Protein AF-A0A968U7D3-F1 (afdb_monomer_lite)

pLDDT: mean 81.74, std 15.84, range [31.86, 98.19]

Sequence (227 aa):
MKWIVNEQVLAYLERVDVMRVFADAIVFDKLPDERWTRSSSLSLMEIREISPEPEQNSHDVSNTITTASHFLLGRVTTKQLGSASTLLSEITQNVIHSRSIGYAFAQAYNANQGSRVHLGVIDIGAGIATTLSSKYPDVAKPSDYLRLSLESGITSSSSSNGLGLFQVRNIVQQGKGILVIRSGTALLQIHDERFYQWDDLVEIPGTQVYIAMWGSHEKGKWEYPLS

Radius of gyration: 18.08 Å; chains: 1; bounding box: 41×48×47 Å

Structure (mmCIF, N/CA/C/O backbone):
data_AF-A0A968U7D3-F1
#
_entry.id   AF-A0A968U7D3-F1
#
loop_
_atom_site.group_PDB
_atom_site.id
_atom_site.type_symbol
_atom_site.label_atom_id
_atom_site.label_alt_id
_atom_site.label_comp_id
_atom_site.label_asym_id
_atom_site.label_entity_id
_atom_site.label_seq_id
_atom_site.pdbx_PDB_ins_code
_atom_site.Cartn_x
_atom_site.Cartn_y
_atom_site.Cartn_z
_atom_site.occupancy
_atom_site.B_iso_or_equiv
_atom_site.auth_seq_id
_atom_site.auth_comp_id
_atom_site.auth_asym_id
_atom_site.auth_atom_id
_atom_site.pdbx_PDB_model_num
ATOM 1 N N . MET A 1 1 ? -2.694 -32.061 -15.780 1.00 35.47 1 MET A N 1
ATOM 2 C CA . MET A 1 1 ? -3.327 -30.865 -16.373 1.00 35.47 1 MET A CA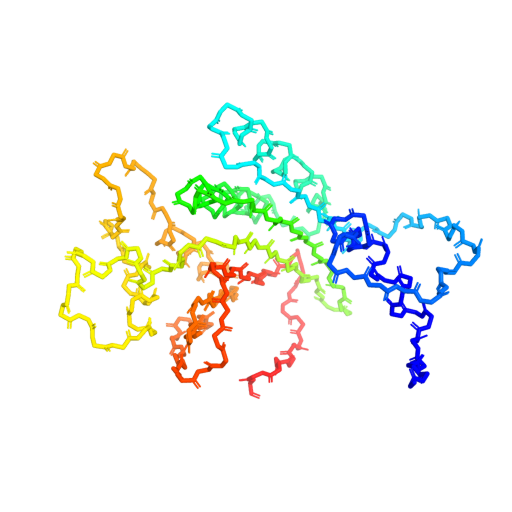 1
ATOM 3 C C . MET A 1 1 ? -2.195 -29.945 -16.804 1.00 35.47 1 MET A C 1
ATOM 5 O O . MET A 1 1 ? -1.497 -29.455 -15.935 1.00 35.47 1 MET A O 1
ATOM 9 N N . LYS A 1 2 ? -1.907 -29.833 -18.108 1.00 31.86 2 LYS A N 1
ATOM 10 C CA . LYS A 1 2 ? -0.819 -28.980 -18.616 1.00 31.86 2 LYS A CA 1
ATOM 11 C C . LYS A 1 2 ? -1.353 -27.555 -18.696 1.00 31.86 2 LYS A C 1
ATOM 13 O O . LYS A 1 2 ? -2.144 -27.257 -19.588 1.00 31.86 2 LYS A O 1
ATOM 18 N N . TRP A 1 3 ? -0.967 -26.702 -17.760 1.00 43.72 3 TRP A N 1
ATOM 19 C CA . TRP A 1 3 ? -1.167 -25.272 -17.940 1.00 43.72 3 TRP A CA 1
ATOM 20 C C . TRP A 1 3 ? -0.255 -24.844 -19.091 1.00 43.72 3 TRP A C 1
ATOM 22 O O . TRP A 1 3 ? 0.955 -25.050 -19.029 1.00 43.72 3 TRP A O 1
ATOM 32 N N . ILE A 1 4 ? -0.820 -24.295 -20.170 1.00 42.84 4 ILE A N 1
ATOM 33 C CA . ILE A 1 4 ? -0.024 -23.505 -21.111 1.00 42.84 4 ILE A CA 1
ATOM 34 C C . ILE A 1 4 ? 0.332 -22.247 -20.334 1.00 42.84 4 ILE A C 1
ATOM 36 O O . ILE A 1 4 ? -0.435 -21.285 -20.304 1.00 42.84 4 ILE A O 1
ATOM 40 N N . VAL A 1 5 ? 1.442 -22.288 -19.607 1.00 61.78 5 VAL A N 1
ATOM 41 C CA . VAL A 1 5 ? 1.929 -21.094 -18.942 1.00 61.78 5 VAL A CA 1
ATOM 42 C C . VAL A 1 5 ? 2.563 -20.250 -20.034 1.00 61.78 5 VAL A C 1
ATOM 44 O O . VAL A 1 5 ? 3.569 -20.629 -20.625 1.00 61.78 5 VAL A O 1
ATOM 47 N N . ASN A 1 6 ? 1.889 -19.157 -20.383 1.00 75.88 6 ASN A N 1
ATOM 48 C CA . ASN A 1 6 ? 2.384 -18.189 -21.350 1.00 75.88 6 ASN A CA 1
ATOM 49 C C . ASN A 1 6 ? 3.795 -17.750 -20.914 1.00 75.88 6 ASN A C 1
ATOM 51 O O . ASN A 1 6 ? 3.954 -17.198 -19.826 1.00 75.88 6 ASN A O 1
ATOM 55 N N . GLU A 1 7 ? 4.810 -18.003 -21.745 1.00 75.06 7 GLU A N 1
ATOM 56 C CA . GLU A 1 7 ? 6.214 -17.703 -21.430 1.00 75.06 7 GLU A CA 1
ATOM 57 C C . GLU A 1 7 ? 6.426 -16.228 -21.073 1.00 75.06 7 GLU A C 1
ATOM 59 O O . GLU A 1 7 ? 7.229 -15.918 -20.198 1.00 75.06 7 GLU A O 1
ATOM 64 N N . GLN A 1 8 ? 5.648 -15.316 -21.666 1.00 75.50 8 GLN A N 1
ATOM 65 C CA . GLN A 1 8 ? 5.694 -13.890 -21.334 1.00 75.50 8 GLN A CA 1
ATOM 66 C C . GLN A 1 8 ? 5.164 -13.611 -19.924 1.00 75.50 8 GLN A C 1
ATOM 68 O O . GLN A 1 8 ? 5.692 -12.748 -19.226 1.00 75.50 8 GLN A O 1
ATOM 73 N N . VAL A 1 9 ? 4.139 -14.350 -19.485 1.00 79.00 9 VAL A N 1
ATOM 74 C CA . VAL A 1 9 ? 3.604 -14.251 -18.120 1.00 79.00 9 VAL A CA 1
ATOM 75 C C . VAL A 1 9 ? 4.616 -14.805 -17.125 1.00 79.00 9 VAL A C 1
ATOM 77 O O . VAL A 1 9 ? 4.889 -14.148 -16.127 1.00 79.00 9 VAL A O 1
ATOM 80 N N . LEU A 1 10 ? 5.229 -15.959 -17.407 1.00 78.75 10 LEU A N 1
ATOM 81 C CA . LEU A 1 10 ? 6.298 -16.506 -16.563 1.00 78.75 10 LEU A CA 1
ATOM 82 C C . LEU A 1 10 ? 7.490 -15.554 -16.461 1.00 78.75 10 LEU A C 1
ATOM 84 O O . LEU A 1 10 ? 7.959 -15.288 -15.359 1.00 78.75 10 LEU A O 1
ATOM 88 N N . ALA A 1 11 ? 7.940 -15.005 -17.590 1.00 77.94 11 ALA A N 1
ATOM 89 C CA . ALA A 1 11 ? 9.033 -14.042 -17.623 1.00 77.94 11 ALA A CA 1
ATOM 90 C C . ALA A 1 11 ? 8.700 -12.775 -16.822 1.00 77.94 11 ALA A C 1
ATOM 92 O O . ALA A 1 11 ? 9.556 -12.253 -16.111 1.00 77.94 11 ALA A O 1
ATOM 93 N N . TYR A 1 12 ? 7.455 -12.296 -16.890 1.00 80.81 12 TYR A N 1
ATOM 94 C CA . TYR A 1 12 ? 6.997 -11.176 -16.072 1.00 80.81 12 TYR A CA 1
ATOM 95 C C . TYR A 1 12 ? 6.979 -11.519 -14.576 1.00 80.81 12 TYR A C 1
ATOM 97 O O . TYR A 1 12 ? 7.506 -10.749 -13.777 1.00 80.81 12 TYR A O 1
ATOM 105 N N . LEU A 1 13 ? 6.423 -12.669 -14.185 1.00 83.81 13 LEU A N 1
ATOM 106 C CA . LEU A 1 13 ? 6.376 -13.097 -12.781 1.00 83.81 13 LEU A CA 1
ATOM 107 C C . LEU A 1 13 ? 7.783 -13.262 -12.195 1.00 83.81 13 LEU A C 1
ATOM 109 O O . LEU A 1 13 ? 8.039 -12.809 -11.080 1.00 83.81 13 LEU A O 1
ATOM 113 N N . GLU A 1 14 ? 8.708 -13.832 -12.964 1.00 82.25 14 GLU A N 1
ATOM 114 C CA . GLU A 1 14 ? 10.115 -13.927 -12.575 1.00 82.25 14 GLU A CA 1
ATOM 115 C C . GLU A 1 14 ? 10.767 -12.541 -12.466 1.00 82.25 14 GLU A C 1
ATOM 117 O O . GLU A 1 14 ? 11.472 -12.247 -11.503 1.00 82.25 14 GLU A O 1
ATOM 122 N N . ARG A 1 15 ? 10.472 -11.628 -13.401 1.00 82.44 15 ARG A N 1
ATOM 123 C CA . ARG A 1 15 ? 10.969 -10.242 -13.375 1.00 82.44 15 ARG A CA 1
ATOM 124 C C . ARG A 1 15 ? 10.472 -9.450 -12.162 1.00 82.44 15 ARG A C 1
ATOM 126 O O . ARG A 1 15 ? 11.169 -8.527 -11.747 1.00 82.44 15 ARG A O 1
ATOM 133 N N . VAL A 1 16 ? 9.295 -9.773 -11.628 1.00 85.12 16 VAL A N 1
ATOM 134 C CA . VAL A 1 16 ? 8.701 -9.152 -10.429 1.00 85.12 16 VAL A CA 1
ATOM 135 C C . VAL A 1 16 ? 9.221 -9.792 -9.127 1.00 85.12 16 VAL A C 1
ATOM 137 O O . VAL A 1 16 ? 8.915 -9.287 -8.052 1.00 85.12 16 VAL A O 1
ATOM 140 N N . ASP A 1 17 ? 10.060 -10.834 -9.207 1.00 87.81 17 ASP A N 1
ATOM 141 C CA . ASP A 1 17 ? 10.556 -11.666 -8.095 1.00 87.81 17 ASP A CA 1
ATOM 142 C C . ASP A 1 17 ? 9.488 -12.576 -7.443 1.00 87.81 17 ASP A C 1
ATOM 144 O O . ASP A 1 17 ? 9.684 -13.072 -6.333 1.00 87.81 17 ASP A O 1
ATOM 148 N N . VAL A 1 18 ? 8.376 -12.878 -8.126 1.00 85.44 18 VAL A N 1
ATOM 149 C CA . VAL A 1 18 ? 7.311 -13.746 -7.576 1.00 85.44 18 VAL A CA 1
ATOM 150 C C . VAL A 1 18 ? 7.842 -15.135 -7.227 1.00 85.44 18 VAL A C 1
ATOM 152 O O . VAL A 1 18 ? 7.523 -15.665 -6.168 1.00 85.44 18 VAL A O 1
ATOM 155 N N . MET A 1 19 ? 8.676 -15.722 -8.085 1.00 84.81 19 MET A N 1
ATOM 156 C CA . MET A 1 19 ? 9.176 -17.085 -7.876 1.00 84.81 19 MET A CA 1
ATOM 157 C C . MET A 1 19 ? 10.225 -17.151 -6.767 1.00 84.81 19 MET A C 1
ATOM 159 O O . MET A 1 19 ? 10.314 -18.159 -6.078 1.00 84.81 19 MET A O 1
ATOM 163 N N . ARG A 1 20 ? 10.989 -16.069 -6.563 1.00 86.50 20 ARG A N 1
ATOM 164 C CA . ARG A 1 20 ? 11.928 -15.949 -5.442 1.00 86.50 20 ARG A CA 1
ATOM 165 C C . ARG A 1 20 ? 11.184 -15.806 -4.118 1.00 86.50 20 ARG A C 1
ATOM 167 O O . ARG A 1 20 ? 11.548 -16.458 -3.150 1.00 86.50 20 ARG A O 1
ATOM 174 N N . VAL A 1 21 ? 10.187 -14.925 -4.074 1.00 85.12 21 VAL A N 1
ATOM 175 C CA . VAL A 1 21 ? 9.487 -14.550 -2.836 1.00 85.12 21 VAL A CA 1
ATOM 176 C C . VAL A 1 21 ? 8.478 -15.616 -2.405 1.00 85.12 21 VAL A C 1
ATOM 178 O O . VAL A 1 21 ? 8.344 -15.897 -1.221 1.00 85.12 21 VAL A O 1
ATOM 181 N N . PHE A 1 22 ? 7.792 -16.247 -3.357 1.00 84.31 22 PHE A N 1
ATOM 182 C CA . PHE A 1 22 ? 6.751 -17.242 -3.088 1.00 84.31 22 PHE A CA 1
ATOM 183 C C . PHE A 1 22 ? 7.169 -18.653 -3.519 1.00 84.31 22 PHE A C 1
ATOM 185 O O . PHE A 1 22 ? 6.320 -19.457 -3.905 1.00 84.31 22 PHE A O 1
ATOM 192 N N . ALA A 1 23 ? 8.469 -18.959 -3.453 1.00 82.12 23 ALA A N 1
ATOM 193 C CA . ALA A 1 23 ? 9.027 -20.254 -3.848 1.00 82.12 23 ALA A CA 1
ATOM 194 C C . ALA A 1 23 ? 8.330 -21.437 -3.149 1.00 82.12 23 ALA A C 1
ATOM 196 O O . ALA A 1 23 ? 8.077 -22.463 -3.772 1.00 82.12 23 ALA A O 1
ATOM 197 N N . ASP A 1 24 ? 7.957 -21.262 -1.879 1.00 80.50 24 ASP A N 1
ATOM 198 C CA . ASP A 1 24 ? 7.297 -22.297 -1.073 1.00 80.50 24 ASP A CA 1
ATOM 199 C C . ASP A 1 24 ? 5.799 -22.458 -1.389 1.00 80.50 24 ASP A C 1
ATOM 201 O O . ASP A 1 24 ? 5.175 -23.443 -0.996 1.00 80.50 24 ASP A O 1
ATOM 205 N N . ALA A 1 25 ? 5.207 -21.491 -2.094 1.00 75.88 25 ALA A N 1
ATOM 206 C CA . ALA A 1 25 ? 3.777 -21.434 -2.392 1.00 75.88 25 ALA A CA 1
ATOM 207 C C . ALA A 1 25 ? 3.450 -21.754 -3.858 1.00 75.88 25 ALA A C 1
ATOM 209 O O . ALA A 1 25 ? 2.282 -21.982 -4.184 1.00 75.88 25 ALA A O 1
ATOM 210 N N . ILE A 1 26 ? 4.444 -21.759 -4.752 1.00 76.06 26 ILE A N 1
ATOM 211 C CA . ILE A 1 26 ? 4.220 -21.913 -6.189 1.00 76.06 26 ILE A CA 1
ATOM 212 C C . ILE A 1 26 ? 5.086 -23.036 -6.757 1.00 76.06 26 ILE A C 1
ATOM 214 O O . ILE A 1 26 ? 6.304 -23.039 -6.622 1.00 76.06 26 ILE A O 1
ATOM 218 N N . VAL A 1 27 ? 4.444 -23.973 -7.457 1.00 67.88 27 VAL A N 1
ATOM 219 C CA . VAL A 1 27 ? 5.114 -25.060 -8.180 1.00 67.88 27 VAL A CA 1
ATOM 220 C C . VAL A 1 27 ? 5.060 -24.766 -9.676 1.00 67.88 27 VAL A C 1
ATOM 222 O O . VAL A 1 27 ? 3.980 -24.553 -10.228 1.00 67.88 27 VAL A O 1
ATOM 225 N N . PHE A 1 28 ? 6.217 -24.785 -10.340 1.00 66.44 28 PHE A N 1
ATOM 226 C CA . PHE A 1 28 ? 6.330 -24.617 -11.789 1.00 66.44 28 PHE A CA 1
ATOM 227 C C . PHE A 1 28 ? 6.986 -25.846 -12.426 1.00 66.44 28 PHE A C 1
ATOM 229 O O . PHE A 1 28 ? 8.018 -26.314 -11.953 1.00 66.44 28 PHE A O 1
ATOM 236 N N . ASP A 1 29 ? 6.416 -26.334 -13.531 1.00 63.22 29 ASP A N 1
ATOM 237 C CA . ASP A 1 29 ? 6.928 -27.517 -14.240 1.00 63.22 29 ASP A CA 1
ATOM 238 C C . ASP A 1 29 ? 8.271 -27.254 -14.950 1.00 63.22 29 ASP A C 1
ATOM 240 O O . ASP A 1 29 ? 9.082 -28.167 -15.106 1.00 63.22 29 ASP A O 1
ATOM 244 N N . LYS A 1 30 ? 8.510 -26.015 -15.409 1.00 63.28 30 LYS A N 1
ATOM 245 C CA . LYS A 1 30 ? 9.761 -25.591 -16.056 1.00 63.28 30 LYS A CA 1
ATOM 246 C C . LYS A 1 30 ? 9.901 -24.065 -16.009 1.00 63.28 30 LYS A C 1
ATOM 248 O O . LYS A 1 30 ? 9.026 -23.354 -16.501 1.00 63.28 30 LYS A O 1
ATOM 253 N N . LEU A 1 31 ? 10.998 -23.566 -15.441 1.00 59.84 31 LEU A N 1
ATOM 254 C CA . LEU A 1 31 ? 11.393 -22.162 -15.586 1.00 59.84 31 LEU A CA 1
ATOM 255 C C . LEU A 1 31 ? 11.945 -21.937 -17.004 1.00 59.84 31 LEU A C 1
ATOM 257 O O . LEU A 1 31 ? 12.551 -22.861 -17.550 1.00 59.84 31 LEU A O 1
ATOM 261 N N . PRO A 1 32 ? 11.762 -20.758 -17.622 1.00 58.62 32 PRO A N 1
ATOM 262 C CA . PRO A 1 32 ? 12.426 -20.448 -18.886 1.00 58.62 32 PRO A CA 1
ATOM 263 C C . PRO A 1 32 ? 13.942 -20.691 -18.755 1.00 58.62 32 PRO A C 1
ATOM 265 O O . PRO A 1 32 ? 14.572 -20.166 -17.841 1.00 58.62 32 PRO A O 1
ATOM 268 N N . ASP A 1 33 ? 14.519 -21.513 -19.644 1.00 54.69 33 ASP A N 1
ATOM 269 C CA . ASP A 1 33 ? 15.942 -21.927 -19.594 1.00 54.69 33 ASP A CA 1
ATOM 270 C C . ASP A 1 33 ? 16.908 -20.745 -19.781 1.00 54.69 33 ASP A C 1
ATOM 272 O O . ASP A 1 33 ? 18.087 -20.797 -19.424 1.00 54.69 33 ASP A O 1
ATOM 276 N N . GLU A 1 34 ? 16.401 -19.640 -20.308 1.00 48.75 34 GLU A N 1
ATOM 277 C CA . GLU A 1 34 ? 17.113 -18.386 -20.342 1.00 48.75 34 GLU A CA 1
ATOM 278 C C . GLU A 1 34 ? 16.822 -17.656 -19.038 1.00 48.75 34 GLU A C 1
ATOM 280 O O . GLU A 1 34 ? 15.711 -17.173 -18.812 1.00 48.75 34 GLU A O 1
ATOM 285 N N . ARG A 1 35 ? 17.861 -17.507 -18.206 1.00 47.12 35 ARG A N 1
ATOM 286 C CA . ARG A 1 35 ? 18.005 -16.324 -17.353 1.00 47.12 35 ARG A CA 1
ATOM 287 C C . ARG A 1 35 ? 17.943 -15.129 -18.294 1.00 47.12 35 ARG A C 1
ATOM 289 O O . ARG A 1 35 ? 18.988 -14.635 -18.716 1.00 47.12 35 ARG A O 1
ATOM 296 N N . TRP A 1 36 ? 16.730 -14.743 -18.690 1.00 45.62 36 TRP A N 1
ATOM 297 C CA . TRP A 1 36 ? 16.466 -13.564 -19.482 1.00 45.62 36 TRP A CA 1
ATOM 298 C C . TRP A 1 36 ? 17.265 -12.490 -18.787 1.00 45.62 36 TRP A C 1
ATOM 300 O O . TRP A 1 36 ? 17.073 -12.253 -17.589 1.00 45.62 36 TRP A O 1
ATOM 310 N N . THR A 1 37 ? 18.262 -11.960 -19.500 1.00 46.66 37 THR A N 1
ATOM 311 C CA . THR A 1 37 ? 19.039 -10.814 -19.051 1.00 46.66 37 THR A CA 1
ATOM 312 C C . THR A 1 37 ? 17.998 -9.877 -18.501 1.00 46.66 37 THR A C 1
ATOM 314 O O . THR A 1 37 ? 17.107 -9.506 -19.264 1.00 46.66 37 THR A O 1
ATOM 317 N N . ARG A 1 38 ? 18.018 -9.648 -17.175 1.00 50.88 38 ARG A N 1
ATOM 318 C CA . ARG A 1 38 ? 17.088 -8.764 -16.472 1.00 50.88 38 ARG A CA 1
ATOM 319 C C . ARG A 1 38 ? 17.194 -7.441 -17.196 1.00 50.88 38 ARG A C 1
ATOM 321 O O . ARG A 1 38 ? 18.071 -6.634 -16.896 1.00 50.88 38 ARG A O 1
ATOM 328 N N . SER A 1 39 ? 16.416 -7.287 -18.260 1.00 44.84 39 SER A N 1
ATOM 329 C CA . SER A 1 39 ? 16.534 -6.133 -19.109 1.00 44.84 39 SER A CA 1
ATOM 330 C C . SER A 1 39 ? 16.068 -5.033 -18.188 1.00 44.84 39 SER A C 1
ATOM 332 O O . SER A 1 39 ? 15.125 -5.206 -17.404 1.00 44.84 39 SER A O 1
ATOM 334 N N . SER A 1 40 ? 16.855 -3.971 -18.153 1.00 46.41 40 SER A N 1
ATOM 335 C CA . SER A 1 40 ? 16.752 -2.858 -17.226 1.00 46.41 40 SER A CA 1
ATOM 336 C C . SER A 1 40 ? 15.486 -2.048 -17.498 1.00 46.41 40 SER A C 1
ATOM 338 O O . SER A 1 40 ? 15.554 -0.836 -17.683 1.00 46.41 40 SER A O 1
ATOM 340 N N . SER A 1 41 ? 14.327 -2.696 -17.617 1.00 53.72 41 SER A N 1
ATOM 341 C CA . SER A 1 41 ? 13.036 -2.063 -17.741 1.00 53.72 41 SER A CA 1
ATOM 342 C C . SER A 1 41 ? 12.860 -1.228 -16.484 1.00 53.72 41 SER A C 1
ATOM 344 O O . SER A 1 41 ? 12.483 -1.726 -15.424 1.00 53.72 41 SER A O 1
ATOM 346 N N . LEU A 1 42 ? 13.164 0.061 -16.608 1.00 62.09 42 LEU A N 1
ATOM 347 C CA . LEU A 1 42 ? 13.055 1.059 -15.549 1.00 62.09 42 LEU A CA 1
ATOM 348 C C . LEU A 1 42 ? 11.582 1.311 -15.150 1.00 62.09 42 LEU A C 1
ATOM 350 O O . LEU A 1 42 ? 11.263 2.321 -14.533 1.00 62.09 42 LEU A O 1
ATOM 354 N N . SER A 1 43 ? 10.650 0.472 -15.596 1.00 77.81 43 SER A N 1
ATOM 355 C CA . SER A 1 43 ? 9.211 0.575 -15.380 1.00 77.81 43 SER A CA 1
ATOM 356 C C . SER A 1 43 ? 8.709 -0.307 -14.238 1.00 77.81 43 SER A C 1
ATOM 358 O O . SER A 1 43 ? 7.516 -0.279 -13.969 1.00 77.81 43 SER A O 1
ATOM 360 N N . LEU A 1 44 ? 9.577 -1.046 -13.543 1.00 86.38 44 LEU A N 1
ATOM 361 C CA . LEU A 1 44 ? 9.181 -1.912 -12.435 1.00 86.38 44 LEU A CA 1
ATOM 362 C C . LEU A 1 44 ? 10.181 -1.838 -11.273 1.00 86.38 44 LEU A C 1
ATOM 364 O O . LEU A 1 44 ? 11.390 -1.887 -11.497 1.00 86.38 44 LEU A O 1
ATOM 368 N N . MET A 1 45 ? 9.645 -1.771 -10.057 1.00 90.12 45 MET A N 1
ATOM 369 C CA . MET A 1 45 ? 10.304 -2.135 -8.808 1.00 90.12 45 MET A CA 1
ATOM 370 C C . MET A 1 45 ? 9.828 -3.536 -8.414 1.00 90.12 45 MET A C 1
ATOM 372 O O . MET A 1 45 ? 8.622 -3.766 -8.285 1.00 90.12 45 MET A O 1
ATOM 376 N N . GLU A 1 46 ? 10.776 -4.449 -8.237 1.00 90.25 46 GLU A N 1
ATOM 377 C CA . GLU A 1 46 ? 10.552 -5.831 -7.815 1.00 90.25 46 GLU A CA 1
ATOM 378 C C . GLU A 1 46 ? 9.914 -5.906 -6.424 1.00 90.25 46 GLU A C 1
ATOM 380 O O . GLU A 1 46 ? 9.960 -4.942 -5.653 1.00 90.25 46 GLU A O 1
ATOM 385 N N . ILE A 1 47 ? 9.350 -7.069 -6.085 1.00 91.75 47 ILE A N 1
ATOM 386 C CA . ILE A 1 47 ? 8.793 -7.302 -4.752 1.00 91.75 47 ILE A CA 1
ATOM 387 C C . ILE A 1 47 ? 9.889 -7.159 -3.690 1.00 91.75 47 ILE A C 1
ATOM 389 O O . ILE A 1 47 ? 10.934 -7.816 -3.721 1.00 91.75 47 ILE A O 1
ATOM 393 N N . ARG A 1 48 ? 9.606 -6.301 -2.715 1.00 92.56 48 ARG A N 1
ATOM 394 C CA . ARG A 1 48 ? 10.403 -6.056 -1.517 1.00 92.56 48 ARG A CA 1
ATOM 395 C C . ARG A 1 48 ? 9.678 -6.652 -0.324 1.00 92.56 48 ARG A C 1
ATOM 397 O O . ARG A 1 48 ? 8.526 -6.305 -0.083 1.00 92.56 48 ARG A O 1
ATOM 404 N N . GLU A 1 49 ? 10.353 -7.527 0.404 1.00 93.44 49 GLU A N 1
ATOM 405 C CA . GLU A 1 49 ? 9.857 -8.050 1.674 1.00 93.44 49 GLU A CA 1
ATOM 406 C C . GLU A 1 49 ? 10.083 -7.019 2.779 1.00 93.44 49 GLU A C 1
ATOM 408 O O . GLU A 1 49 ? 11.069 -6.279 2.765 1.00 93.44 49 GLU A O 1
ATOM 413 N N . ILE A 1 50 ? 9.140 -6.959 3.710 1.00 92.50 50 ILE A N 1
ATOM 414 C CA . ILE A 1 50 ? 9.143 -6.053 4.849 1.00 92.50 50 ILE A CA 1
ATOM 415 C C . ILE A 1 50 ? 8.916 -6.908 6.087 1.00 92.50 50 ILE A C 1
ATOM 417 O O . ILE A 1 50 ? 7.843 -7.492 6.261 1.00 92.50 50 ILE A O 1
ATOM 421 N N . SER A 1 51 ? 9.930 -6.996 6.941 1.00 91.31 51 SER A N 1
ATOM 422 C CA . SER A 1 51 ? 9.852 -7.759 8.182 1.00 91.31 51 SER A CA 1
ATOM 423 C C . SER A 1 51 ? 8.819 -7.162 9.150 1.00 91.31 51 SER A C 1
ATOM 425 O O . SER A 1 51 ? 8.711 -5.938 9.233 1.00 91.31 51 SER A O 1
ATOM 427 N N . PRO A 1 52 ? 8.080 -7.975 9.926 1.00 88.75 52 PRO A N 1
ATOM 428 C CA . PRO A 1 52 ? 7.274 -7.477 11.042 1.00 88.75 52 PRO A CA 1
ATOM 429 C C . PRO A 1 52 ? 8.111 -7.090 12.274 1.00 88.75 52 PRO A C 1
ATOM 431 O O . PRO A 1 52 ? 7.592 -6.423 13.169 1.00 88.75 52 PRO A O 1
ATOM 434 N N . GLU A 1 53 ? 9.384 -7.496 12.342 1.00 89.94 53 GLU A N 1
ATOM 435 C CA . GLU A 1 53 ? 10.258 -7.238 13.493 1.00 89.94 53 GLU A CA 1
ATOM 436 C C . GLU A 1 53 ? 10.705 -5.768 13.529 1.00 89.94 53 GLU A C 1
ATOM 438 O O . GLU A 1 53 ? 11.294 -5.315 12.549 1.00 89.94 53 GLU A O 1
ATOM 443 N N . PRO A 1 54 ? 10.496 -5.003 14.621 1.00 85.94 54 PRO A N 1
ATOM 444 C CA . PRO A 1 54 ? 10.642 -3.540 14.614 1.00 85.94 54 PRO A CA 1
ATOM 445 C C . PRO A 1 54 ? 11.990 -2.996 14.113 1.00 85.94 54 PRO A C 1
ATOM 447 O O . PRO A 1 54 ? 12.027 -2.020 13.354 1.00 85.94 54 PRO A O 1
ATOM 450 N N . GLU A 1 55 ? 13.100 -3.618 14.523 1.00 87.56 55 GLU A N 1
ATOM 451 C CA . GLU A 1 55 ? 14.449 -3.200 14.118 1.00 87.56 55 GLU A CA 1
ATOM 452 C C . GLU A 1 55 ? 14.678 -3.436 12.619 1.00 87.56 55 GLU A C 1
ATOM 454 O O . GLU A 1 55 ? 15.099 -2.528 11.898 1.00 87.56 55 GLU A O 1
ATOM 459 N N . GLN A 1 56 ? 14.332 -4.631 12.134 1.00 90.56 56 GLN A N 1
ATOM 460 C CA . GLN A 1 56 ? 14.485 -4.995 10.727 1.00 90.56 56 GLN A CA 1
ATOM 461 C C . GLN A 1 56 ? 13.481 -4.250 9.840 1.00 90.56 56 GLN A C 1
ATOM 463 O O . GLN A 1 56 ? 13.846 -3.781 8.767 1.00 90.56 56 GLN A O 1
ATOM 468 N N . ASN A 1 57 ? 12.246 -4.059 10.307 1.00 89.31 57 ASN A N 1
ATOM 469 C CA . ASN A 1 57 ? 11.208 -3.319 9.600 1.00 89.31 57 ASN A CA 1
ATOM 470 C C . ASN A 1 57 ? 11.678 -1.905 9.262 1.00 89.31 57 ASN A C 1
ATOM 472 O O . ASN A 1 57 ? 11.597 -1.489 8.112 1.00 89.31 57 ASN A O 1
ATOM 476 N N . SER A 1 58 ? 12.235 -1.188 10.241 1.00 87.81 58 SER A N 1
ATOM 477 C CA . SER A 1 58 ? 12.729 0.177 10.030 1.00 87.81 58 SER A CA 1
ATOM 478 C C . SER A 1 58 ? 13.782 0.232 8.913 1.00 87.81 58 SER A C 1
ATOM 480 O O . SER A 1 58 ? 13.787 1.155 8.092 1.00 87.81 58 SER A O 1
ATOM 482 N N . HIS A 1 59 ? 14.648 -0.783 8.846 1.00 91.56 59 HIS A N 1
ATOM 483 C CA . HIS A 1 59 ? 15.637 -0.932 7.783 1.00 91.56 59 HIS A CA 1
ATOM 484 C C . HIS A 1 59 ? 14.990 -1.267 6.428 1.00 91.56 59 HIS A C 1
ATOM 486 O O . HIS A 1 59 ? 15.285 -0.612 5.424 1.00 91.56 59 HIS A O 1
ATOM 492 N N . ASP A 1 60 ? 14.070 -2.232 6.393 1.00 92.31 60 ASP A N 1
ATOM 493 C CA . ASP A 1 60 ? 13.374 -2.678 5.180 1.00 92.31 60 ASP A CA 1
ATOM 494 C C . ASP A 1 60 ? 12.521 -1.564 4.565 1.00 92.31 60 ASP A C 1
ATOM 496 O O . ASP A 1 60 ? 12.544 -1.358 3.348 1.00 92.31 60 ASP A O 1
ATOM 500 N N . VAL A 1 61 ? 11.818 -0.796 5.400 1.00 89.56 61 VAL A N 1
ATOM 501 C CA . VAL A 1 61 ? 11.027 0.374 5.001 1.00 89.56 61 VAL A CA 1
ATOM 502 C C . VAL A 1 61 ? 11.928 1.445 4.399 1.00 89.56 61 VAL A C 1
ATOM 504 O O . VAL A 1 61 ? 11.659 1.916 3.293 1.00 89.56 61 VAL A O 1
ATOM 507 N N . SER A 1 62 ? 13.033 1.789 5.066 1.00 90.94 62 SER A N 1
ATOM 508 C CA . SER A 1 62 ? 13.997 2.773 4.556 1.00 90.94 62 SER A CA 1
ATOM 509 C C . SER A 1 62 ? 14.578 2.359 3.196 1.00 90.94 62 SER A C 1
ATOM 511 O O . SER A 1 62 ? 14.596 3.145 2.241 1.00 90.94 62 SER A O 1
ATOM 513 N N . ASN A 1 63 ? 14.969 1.089 3.059 1.00 92.38 63 ASN A N 1
ATOM 514 C CA . ASN A 1 63 ? 15.471 0.534 1.803 1.00 92.38 63 ASN A CA 1
ATOM 515 C C . ASN A 1 63 ? 14.403 0.527 0.702 1.00 92.38 63 ASN A C 1
ATOM 517 O O . ASN A 1 63 ? 14.701 0.815 -0.461 1.00 92.38 63 ASN A O 1
ATOM 521 N N . THR A 1 64 ? 13.156 0.210 1.052 1.00 92.12 64 THR A N 1
ATOM 522 C CA . THR A 1 64 ? 12.021 0.196 0.121 1.00 92.12 64 THR A CA 1
ATOM 523 C C . THR A 1 64 ? 11.700 1.602 -0.370 1.00 92.12 64 THR A C 1
ATOM 525 O O . THR A 1 64 ? 11.586 1.806 -1.576 1.00 92.12 64 THR A O 1
ATOM 528 N N . ILE A 1 65 ? 11.649 2.596 0.521 1.00 91.44 65 ILE A N 1
ATOM 529 C CA . ILE A 1 65 ? 11.446 4.007 0.157 1.00 91.44 65 ILE A CA 1
ATOM 530 C C . ILE A 1 65 ? 12.588 4.509 -0.729 1.00 91.44 65 ILE A C 1
ATOM 532 O O . ILE A 1 65 ? 12.338 5.192 -1.723 1.00 91.44 65 ILE A O 1
ATOM 536 N N . THR A 1 66 ? 13.835 4.156 -0.410 1.00 92.06 66 THR A N 1
ATOM 537 C CA . THR A 1 66 ? 15.009 4.530 -1.214 1.00 92.06 66 THR A CA 1
ATOM 538 C C . THR A 1 66 ? 14.911 3.943 -2.622 1.00 92.06 66 THR A C 1
ATOM 540 O O . THR A 1 66 ? 15.019 4.668 -3.612 1.00 92.06 66 THR A O 1
ATOM 543 N N . THR A 1 67 ? 14.611 2.647 -2.728 1.00 91.31 67 THR A N 1
ATOM 544 C CA . THR A 1 67 ? 14.440 1.948 -4.012 1.00 91.31 67 THR A CA 1
ATOM 545 C C . THR A 1 67 ? 13.290 2.548 -4.821 1.00 91.31 67 THR A C 1
ATOM 547 O O . THR A 1 67 ? 13.465 2.882 -5.993 1.00 91.31 67 THR A O 1
ATOM 550 N N . ALA A 1 68 ? 12.138 2.770 -4.185 1.00 90.00 68 ALA A N 1
ATOM 551 C CA . ALA A 1 68 ? 10.990 3.413 -4.808 1.00 90.00 68 ALA A CA 1
ATOM 552 C C . ALA A 1 68 ? 11.316 4.842 -5.263 1.00 90.00 68 ALA A C 1
ATOM 554 O O . ALA A 1 68 ? 10.886 5.254 -6.334 1.00 90.00 68 ALA A O 1
ATOM 555 N N . SER A 1 69 ? 12.120 5.590 -4.505 1.00 89.69 69 SER A N 1
ATOM 556 C CA . SER A 1 69 ? 12.525 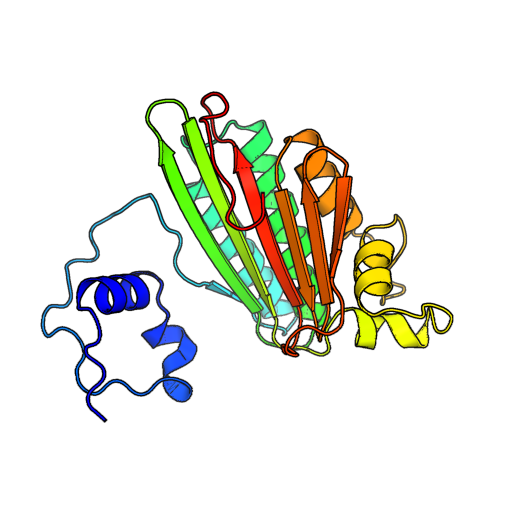6.950 -4.871 1.00 89.69 69 SER A CA 1
ATOM 557 C C . SER A 1 69 ? 13.404 6.961 -6.121 1.00 89.69 69 SER A C 1
ATOM 559 O O . SER A 1 69 ? 13.158 7.747 -7.036 1.00 89.69 69 SER A O 1
ATOM 561 N N . HIS A 1 70 ? 14.383 6.054 -6.205 1.00 89.12 70 HIS A N 1
ATOM 562 C CA . HIS A 1 70 ? 15.189 5.867 -7.415 1.00 89.12 70 HIS A CA 1
ATOM 563 C C . HIS A 1 70 ? 14.331 5.445 -8.609 1.00 89.12 70 HIS A C 1
ATOM 565 O O . HIS A 1 70 ? 14.506 5.964 -9.711 1.00 89.12 70 HIS A O 1
ATOM 571 N N . PHE A 1 71 ? 13.372 4.548 -8.381 1.00 87.81 71 PHE A N 1
ATOM 572 C CA . PHE A 1 71 ? 12.410 4.131 -9.390 1.00 87.81 71 PHE A CA 1
ATOM 573 C C . PHE A 1 71 ? 11.545 5.303 -9.881 1.00 87.81 71 PHE A C 1
ATOM 575 O O . PHE A 1 71 ? 11.350 5.469 -11.081 1.00 87.81 71 PHE A O 1
ATOM 582 N N . LEU A 1 72 ? 11.061 6.158 -8.985 1.00 86.94 72 LEU A N 1
ATOM 583 C CA . LEU A 1 72 ? 10.182 7.286 -9.300 1.00 86.94 72 LEU A CA 1
ATOM 584 C C . LEU A 1 72 ? 10.911 8.494 -9.906 1.00 86.94 72 LEU A C 1
ATOM 586 O O . LEU A 1 72 ? 10.270 9.339 -10.540 1.00 86.94 72 LEU A O 1
ATOM 590 N N . LEU A 1 73 ? 12.231 8.591 -9.738 1.00 86.31 73 LEU A N 1
ATOM 591 C CA . LEU A 1 73 ? 13.020 9.723 -10.210 1.00 86.31 73 LEU A CA 1
ATOM 592 C C . LEU A 1 73 ? 12.854 9.925 -11.726 1.00 86.31 73 LEU A C 1
ATOM 594 O O . LEU A 1 73 ? 13.036 9.006 -12.525 1.00 86.31 73 LEU A O 1
ATOM 598 N N . GLY A 1 74 ? 12.466 11.141 -12.120 1.00 80.88 74 GLY A N 1
ATOM 599 C CA . GLY A 1 74 ? 12.198 11.504 -13.516 1.00 80.88 74 GLY A CA 1
ATOM 600 C C . GLY A 1 74 ? 10.852 11.019 -14.076 1.00 80.88 74 GLY A C 1
ATOM 601 O O . GLY A 1 74 ? 10.514 11.380 -15.200 1.00 80.88 74 GLY A O 1
ATOM 602 N N . ARG A 1 75 ? 10.062 10.242 -13.318 1.00 82.12 75 ARG A N 1
ATOM 603 C CA . ARG A 1 75 ? 8.716 9.768 -13.723 1.00 82.12 75 ARG A CA 1
ATOM 604 C C . ARG A 1 75 ? 7.587 10.596 -13.131 1.00 82.12 75 ARG A C 1
ATOM 606 O O . ARG A 1 75 ? 6.489 10.626 -13.684 1.00 82.12 75 ARG A O 1
ATOM 613 N N . VAL A 1 76 ? 7.857 11.223 -11.994 1.00 83.38 76 VAL A N 1
ATOM 614 C CA . VAL A 1 76 ? 6.913 12.029 -11.224 1.00 83.38 76 VAL A CA 1
ATOM 615 C C . VAL A 1 76 ? 7.558 13.367 -10.858 1.00 83.38 76 VAL A C 1
ATOM 617 O O . VAL A 1 76 ? 8.780 13.517 -10.883 1.00 83.38 76 VAL A O 1
ATOM 620 N N . THR A 1 77 ? 6.739 14.354 -10.510 1.00 85.00 77 THR A N 1
ATOM 621 C CA . THR A 1 77 ? 7.215 15.640 -9.977 1.00 85.00 77 THR A CA 1
ATOM 622 C C . THR A 1 77 ? 7.844 15.471 -8.590 1.00 85.00 77 THR A C 1
ATOM 624 O O . THR A 1 77 ? 7.511 14.539 -7.861 1.00 85.00 77 THR A O 1
ATOM 627 N N . THR A 1 78 ? 8.683 16.414 -8.149 1.00 85.12 78 THR A N 1
ATOM 628 C CA . THR A 1 78 ? 9.275 16.396 -6.794 1.00 85.12 78 THR A CA 1
ATOM 629 C C . THR A 1 78 ? 8.215 16.326 -5.688 1.00 85.12 78 THR A C 1
ATOM 631 O O . THR A 1 78 ? 8.389 15.617 -4.700 1.00 85.12 78 THR A O 1
ATOM 634 N N . LYS A 1 79 ? 7.075 17.009 -5.873 1.00 85.94 79 LYS A N 1
ATOM 635 C CA . LYS A 1 79 ? 5.937 16.944 -4.941 1.00 85.94 79 LYS A CA 1
ATOM 636 C C . LYS A 1 79 ? 5.353 15.530 -4.862 1.00 85.94 79 LYS A C 1
ATOM 638 O O . LYS A 1 79 ? 5.079 15.034 -3.771 1.00 85.94 79 LYS A O 1
ATOM 643 N N . GLN A 1 80 ? 5.159 14.886 -6.010 1.00 85.62 80 GLN A N 1
ATOM 644 C CA . GLN A 1 80 ? 4.652 13.514 -6.094 1.00 85.62 80 GLN A CA 1
ATOM 645 C C . GLN A 1 80 ? 5.657 12.497 -5.544 1.00 85.62 80 GLN A C 1
ATOM 647 O O . GLN A 1 80 ? 5.239 11.540 -4.905 1.00 85.62 80 GLN A O 1
ATOM 652 N N . LEU A 1 81 ? 6.959 12.723 -5.729 1.00 87.62 81 LEU A N 1
ATOM 653 C CA . LEU A 1 81 ? 8.009 11.893 -5.141 1.00 87.62 81 LEU A CA 1
ATOM 654 C C . LEU A 1 81 ? 7.931 11.911 -3.609 1.00 87.62 81 LEU A C 1
ATOM 656 O O . LEU A 1 81 ? 7.810 10.855 -2.999 1.00 87.62 81 LEU A O 1
ATOM 660 N N . GLY A 1 82 ? 7.906 13.101 -2.996 1.00 86.75 82 GLY A N 1
ATOM 661 C CA . GLY A 1 82 ? 7.746 13.225 -1.542 1.00 86.75 82 GLY A CA 1
ATOM 662 C C . GLY A 1 82 ? 6.439 12.599 -1.044 1.00 86.75 82 GLY A C 1
ATOM 663 O O . GLY A 1 82 ? 6.434 11.882 -0.049 1.00 86.75 82 GLY A O 1
ATOM 664 N N . SER A 1 83 ? 5.351 12.792 -1.796 1.00 88.00 83 SER A N 1
ATOM 665 C CA . SER A 1 83 ? 4.052 12.167 -1.518 1.00 88.00 83 SER A CA 1
ATOM 666 C C . SER A 1 83 ? 4.135 10.638 -1.521 1.00 88.00 83 SER A C 1
ATOM 668 O O . SER A 1 83 ? 3.629 10.001 -0.605 1.00 88.00 83 SER A O 1
ATOM 670 N N . ALA A 1 84 ? 4.794 10.041 -2.518 1.00 87.50 84 ALA A N 1
ATOM 671 C CA . ALA A 1 84 ? 4.969 8.596 -2.618 1.00 87.50 84 ALA A CA 1
ATOM 672 C C . ALA A 1 84 ? 5.815 8.030 -1.472 1.00 87.50 84 ALA A C 1
ATOM 674 O O . ALA A 1 84 ? 5.461 6.990 -0.923 1.00 87.50 84 ALA A O 1
ATOM 675 N N . SER A 1 85 ? 6.881 8.723 -1.063 1.00 89.06 85 SER A N 1
ATOM 676 C CA . SER A 1 85 ? 7.696 8.312 0.086 1.00 89.06 85 SER A CA 1
ATOM 677 C C . SER A 1 85 ? 6.892 8.318 1.385 1.00 89.06 85 SER A C 1
ATOM 679 O O . SER A 1 85 ? 6.981 7.365 2.156 1.00 89.06 85 SER A O 1
ATOM 681 N N . THR A 1 86 ? 6.058 9.340 1.609 1.00 88.75 86 THR A N 1
ATOM 682 C CA . THR A 1 86 ? 5.138 9.368 2.756 1.00 88.75 86 THR A CA 1
ATOM 683 C C . THR A 1 86 ? 4.107 8.244 2.672 1.00 88.75 86 THR A C 1
ATOM 685 O O . THR A 1 86 ? 3.919 7.533 3.650 1.00 88.75 86 THR A O 1
ATOM 688 N N . LEU A 1 87 ? 3.484 8.026 1.507 1.00 90.00 87 LEU A N 1
ATOM 689 C CA . LEU A 1 87 ? 2.517 6.940 1.305 1.00 90.00 87 LEU A CA 1
ATOM 690 C C . LEU A 1 87 ? 3.122 5.573 1.631 1.00 90.00 87 LEU A C 1
ATOM 692 O O . LEU A 1 87 ? 2.530 4.802 2.379 1.00 90.00 87 LEU A O 1
ATOM 696 N N . LEU A 1 88 ? 4.308 5.287 1.092 1.00 88.25 88 LEU A N 1
ATOM 697 C CA . LEU A 1 88 ? 5.014 4.042 1.363 1.00 88.25 88 LEU A CA 1
ATOM 698 C C . LEU A 1 88 ? 5.363 3.929 2.845 1.00 88.25 88 LEU A C 1
ATOM 700 O O . LEU A 1 88 ? 5.076 2.894 3.430 1.00 88.25 88 LEU A O 1
ATOM 704 N N . SER A 1 89 ? 5.897 4.977 3.476 1.00 87.88 89 SER A N 1
ATOM 705 C CA . SER A 1 89 ? 6.191 4.963 4.915 1.00 87.88 89 SER A CA 1
ATOM 706 C C . SER A 1 89 ? 4.958 4.615 5.752 1.00 87.88 89 SER A C 1
ATOM 708 O O . SER A 1 89 ? 5.016 3.687 6.551 1.00 87.88 89 SER A O 1
ATOM 710 N N . GLU A 1 90 ? 3.829 5.295 5.542 1.00 87.19 90 GLU A N 1
ATOM 711 C CA . GLU A 1 90 ? 2.612 5.061 6.333 1.00 87.19 90 GLU A CA 1
ATOM 712 C C . GLU A 1 90 ? 2.035 3.657 6.103 1.00 87.19 90 GLU A C 1
ATOM 714 O O . GLU A 1 90 ? 1.638 2.977 7.046 1.00 87.19 90 GLU A O 1
ATOM 719 N N . ILE A 1 91 ? 1.999 3.183 4.854 1.00 86.81 91 ILE A N 1
ATOM 720 C CA . ILE A 1 91 ? 1.405 1.874 4.555 1.00 86.81 91 ILE A CA 1
ATOM 721 C C . ILE A 1 91 ? 2.328 0.737 4.994 1.00 86.81 91 ILE A C 1
ATOM 723 O O . ILE A 1 91 ? 1.858 -0.270 5.512 1.00 86.81 91 ILE A O 1
ATOM 727 N N . THR A 1 92 ? 3.640 0.887 4.823 1.00 83.38 92 THR A N 1
ATOM 728 C CA . THR A 1 92 ? 4.603 -0.136 5.251 1.00 83.38 92 THR A CA 1
ATOM 729 C C . THR A 1 92 ? 4.730 -0.214 6.775 1.00 83.38 92 THR A C 1
ATOM 731 O O . THR A 1 92 ? 4.940 -1.302 7.300 1.00 83.38 92 THR A O 1
ATOM 734 N N . GLN A 1 93 ? 4.490 0.877 7.514 1.00 79.12 93 GLN A N 1
ATOM 735 C CA . GLN A 1 93 ? 4.362 0.830 8.978 1.00 79.12 93 GLN A CA 1
ATOM 736 C C . GLN A 1 93 ? 3.171 -0.025 9.442 1.00 79.12 93 GLN A C 1
ATOM 738 O O . GLN A 1 93 ? 3.262 -0.683 10.480 1.00 79.12 93 GLN A O 1
ATOM 743 N N . ASN A 1 94 ? 2.092 -0.123 8.652 1.00 79.38 94 ASN A N 1
ATOM 744 C CA . ASN A 1 94 ? 0.983 -1.034 8.966 1.00 79.38 94 ASN A CA 1
ATOM 745 C C . ASN A 1 94 ? 1.408 -2.513 8.966 1.00 79.38 94 ASN A C 1
ATOM 747 O O . ASN A 1 94 ? 0.780 -3.322 9.650 1.00 79.38 94 ASN A O 1
ATOM 751 N N . VAL A 1 95 ? 2.503 -2.867 8.284 1.00 80.88 95 VAL A N 1
ATOM 752 C CA . VAL A 1 95 ? 3.060 -4.228 8.304 1.00 80.88 95 VAL A CA 1
ATOM 753 C C . VAL A 1 95 ? 3.506 -4.617 9.716 1.00 80.88 95 VAL A C 1
ATOM 755 O O . VAL A 1 95 ? 3.187 -5.723 10.151 1.00 80.88 95 VAL A O 1
ATOM 758 N N . ILE A 1 96 ? 4.131 -3.711 10.482 1.00 79.81 96 ILE A N 1
ATOM 759 C CA . ILE A 1 96 ? 4.480 -3.973 11.895 1.00 79.81 96 ILE A CA 1
ATOM 760 C C . ILE A 1 96 ? 3.220 -4.349 12.680 1.00 79.81 96 ILE A C 1
ATOM 762 O O . ILE A 1 96 ? 3.201 -5.316 13.443 1.00 79.81 96 ILE A O 1
ATOM 766 N N . HIS A 1 97 ? 2.139 -3.596 12.479 1.00 72.19 97 HIS A N 1
ATOM 767 C CA . HIS A 1 97 ? 0.876 -3.819 13.180 1.00 72.19 97 HIS A CA 1
ATOM 768 C C . HIS A 1 97 ? 0.197 -5.130 12.780 1.00 72.19 97 HIS A C 1
ATOM 770 O O . HIS A 1 97 ? -0.470 -5.743 13.614 1.00 72.19 97 HIS A O 1
ATOM 776 N N . SER A 1 98 ? 0.413 -5.591 11.547 1.00 76.56 98 SER A N 1
ATOM 777 C CA . SER A 1 98 ? -0.083 -6.883 11.069 1.00 76.56 98 SER A CA 1
ATOM 778 C C . SER A 1 98 ? 0.594 -8.083 11.746 1.00 76.56 98 SER A C 1
ATOM 780 O O . SER A 1 98 ? 0.039 -9.181 11.714 1.00 76.56 98 SER A O 1
ATOM 782 N N . ARG A 1 99 ? 1.782 -7.884 12.353 1.00 79.19 99 ARG A N 1
ATOM 783 C CA . ARG A 1 99 ? 2.664 -8.944 12.888 1.00 79.19 99 ARG A CA 1
ATOM 784 C C . ARG A 1 99 ? 2.951 -10.056 11.872 1.00 79.19 99 ARG A C 1
ATOM 786 O O . ARG A 1 99 ? 3.146 -11.211 12.239 1.00 79.19 99 ARG A O 1
ATOM 793 N N . SER A 1 100 ? 2.949 -9.699 10.594 1.00 87.00 100 SER A N 1
ATOM 794 C CA . SER A 1 100 ? 3.161 -10.601 9.471 1.00 87.00 100 SER A CA 1
ATOM 795 C C . SER A 1 100 ? 4.124 -9.981 8.464 1.00 87.00 100 SER A C 1
ATOM 797 O O . SER A 1 100 ? 4.367 -8.775 8.496 1.00 87.00 100 SER A O 1
ATOM 799 N N . ILE A 1 101 ? 4.688 -10.805 7.581 1.00 90.25 101 ILE A N 1
ATOM 800 C CA . ILE A 1 101 ? 5.544 -10.316 6.499 1.00 90.25 101 ILE A CA 1
ATOM 801 C C . ILE A 1 101 ? 4.712 -9.440 5.561 1.00 90.25 101 ILE A C 1
ATOM 803 O O . ILE A 1 101 ? 3.602 -9.805 5.163 1.00 90.25 101 ILE A O 1
ATOM 807 N N . GLY A 1 102 ? 5.272 -8.287 5.210 1.00 92.75 102 GLY A N 1
ATOM 808 C CA . GLY A 1 102 ? 4.728 -7.392 4.204 1.00 92.75 102 GLY A CA 1
ATOM 809 C C . GLY A 1 102 ? 5.485 -7.482 2.887 1.00 92.75 102 GLY A C 1
ATOM 810 O O . GLY A 1 102 ? 6.655 -7.854 2.842 1.00 92.75 102 GLY A O 1
ATOM 811 N N . TYR A 1 103 ? 4.823 -7.077 1.814 1.00 94.00 103 TYR A N 1
ATOM 812 C CA . TYR A 1 103 ? 5.369 -7.049 0.467 1.00 94.00 103 TYR A CA 1
ATOM 813 C C . TYR A 1 103 ? 5.051 -5.708 -0.179 1.00 94.00 103 TYR A C 1
ATOM 815 O O . TYR A 1 103 ? 3.895 -5.292 -0.183 1.00 94.00 103 TYR A O 1
ATOM 823 N N . ALA A 1 104 ? 6.049 -5.044 -0.757 1.00 93.62 104 ALA A N 1
ATOM 824 C CA . ALA A 1 104 ? 5.873 -3.813 -1.520 1.00 93.62 104 ALA A CA 1
ATOM 825 C C . ALA A 1 104 ? 6.416 -3.956 -2.943 1.00 93.62 104 ALA A C 1
ATOM 827 O O . ALA A 1 104 ? 7.472 -4.543 -3.155 1.00 93.62 104 ALA A O 1
ATOM 828 N N . PHE A 1 105 ? 5.718 -3.392 -3.922 1.00 93.44 105 PHE A N 1
ATOM 829 C CA . PHE A 1 105 ? 6.135 -3.381 -5.325 1.00 93.44 105 PHE A CA 1
ATOM 830 C C . PHE A 1 105 ? 5.592 -2.136 -6.029 1.00 93.44 105 PHE A C 1
ATOM 832 O O . PHE A 1 105 ? 4.651 -1.488 -5.559 1.00 93.44 105 PHE A O 1
ATOM 839 N N . ALA A 1 106 ? 6.193 -1.772 -7.160 1.00 91.81 106 ALA A N 1
ATOM 840 C CA . ALA A 1 106 ? 5.759 -0.611 -7.927 1.00 91.81 106 ALA A CA 1
ATOM 841 C C . ALA A 1 106 ? 5.920 -0.834 -9.424 1.00 91.81 106 ALA A C 1
ATOM 843 O O . ALA A 1 106 ? 6.884 -1.449 -9.864 1.00 91.81 106 ALA A O 1
ATOM 844 N N . GLN A 1 107 ? 5.011 -0.280 -10.219 1.00 90.94 107 GLN A N 1
ATOM 845 C CA . GLN A 1 107 ? 5.068 -0.365 -11.673 1.00 90.94 107 GLN A CA 1
ATOM 846 C C . GLN A 1 107 ? 4.666 0.955 -12.321 1.00 90.94 107 GLN A C 1
ATOM 848 O O . GLN A 1 107 ? 3.714 1.607 -11.904 1.00 90.94 107 GLN A O 1
ATOM 853 N N . ALA A 1 108 ? 5.386 1.352 -13.362 1.00 87.88 108 ALA A N 1
ATOM 854 C CA . ALA A 1 108 ? 5.136 2.546 -14.142 1.00 87.88 108 ALA A CA 1
ATOM 855 C C . ALA A 1 108 ? 4.649 2.150 -15.532 1.00 87.88 108 ALA A C 1
ATOM 857 O O . ALA A 1 108 ? 5.246 1.319 -16.216 1.00 87.88 108 ALA A O 1
ATOM 858 N N . TYR A 1 109 ? 3.583 2.804 -15.955 1.00 83.69 109 TYR A N 1
ATOM 859 C CA . TYR A 1 109 ? 2.974 2.659 -17.260 1.00 83.69 109 TYR A CA 1
ATOM 860 C C . TYR A 1 109 ? 3.114 3.983 -17.989 1.00 83.69 109 TYR A C 1
ATOM 862 O O . TYR A 1 109 ? 2.734 5.024 -17.456 1.00 83.69 109 TYR A O 1
ATOM 870 N N . ASN A 1 110 ? 3.644 3.943 -19.204 1.00 74.56 110 ASN A N 1
ATOM 871 C CA . ASN A 1 110 ? 3.713 5.109 -20.071 1.00 74.56 110 ASN A CA 1
ATOM 872 C C . ASN A 1 110 ? 2.628 4.972 -21.137 1.00 74.56 110 ASN A C 1
ATOM 874 O O . ASN A 1 110 ? 2.583 3.972 -21.849 1.00 74.56 110 ASN A O 1
ATOM 878 N N . ALA A 1 111 ? 1.768 5.975 -21.245 1.00 63.31 111 ALA A N 1
ATOM 879 C CA . ALA A 1 111 ? 0.898 6.187 -22.391 1.00 63.31 111 ALA A CA 1
ATOM 880 C C . ALA A 1 111 ? 1.357 7.449 -23.127 1.00 63.31 111 ALA A C 1
ATOM 882 O O . ALA A 1 111 ? 2.009 8.310 -22.538 1.00 63.31 111 ALA A O 1
ATOM 883 N N . ASN A 1 112 ? 0.977 7.583 -24.400 1.00 56.69 112 ASN A N 1
ATOM 884 C CA . ASN A 1 112 ? 1.419 8.654 -25.309 1.00 56.69 112 ASN A CA 1
ATOM 885 C C . ASN A 1 112 ? 1.315 10.093 -24.750 1.00 56.69 112 ASN A C 1
ATOM 887 O O . ASN A 1 112 ? 1.956 10.985 -25.292 1.00 56.69 112 ASN A O 1
ATOM 891 N N . GLN A 1 113 ? 0.520 10.334 -23.700 1.00 59.09 113 GLN A N 1
ATOM 892 C CA . GLN A 1 113 ? 0.337 11.651 -23.076 1.00 59.09 113 GLN A CA 1
ATOM 893 C C . GLN A 1 113 ? 0.627 11.698 -21.567 1.00 59.09 113 GLN A C 1
ATOM 895 O O . GLN A 1 113 ? 0.429 12.741 -20.957 1.00 59.09 113 GLN A O 1
ATOM 900 N N . GLY A 1 114 ? 1.098 10.612 -20.947 1.00 68.25 114 GLY A N 1
ATOM 901 C CA . GLY A 1 114 ? 1.218 10.556 -19.491 1.00 68.25 114 GLY A CA 1
ATOM 902 C C . GLY A 1 114 ? 1.906 9.303 -18.972 1.00 68.25 114 GLY A C 1
ATOM 903 O O . GLY A 1 114 ? 1.753 8.220 -19.534 1.00 68.25 114 GLY A O 1
ATOM 904 N N . SER A 1 115 ? 2.614 9.432 -17.855 1.00 76.38 115 SER A N 1
ATOM 905 C CA . SER A 1 115 ? 3.033 8.286 -17.051 1.00 76.38 115 SER A CA 1
ATOM 906 C C . SER A 1 115 ? 2.051 8.079 -15.897 1.00 76.38 115 SER A C 1
ATOM 908 O O . SER A 1 115 ? 1.466 9.022 -15.361 1.00 76.38 115 SER A O 1
ATOM 910 N N . ARG A 1 116 ? 1.839 6.826 -15.514 1.00 85.50 116 ARG A N 1
ATOM 911 C CA . ARG A 1 116 ? 1.040 6.433 -14.356 1.00 85.50 116 ARG A CA 1
ATOM 912 C C . ARG A 1 116 ? 1.852 5.450 -13.539 1.00 85.50 116 ARG A C 1
ATOM 914 O O . ARG A 1 116 ? 2.339 4.464 -14.083 1.00 85.50 116 ARG A O 1
ATOM 921 N N . VAL A 1 117 ? 1.972 5.699 -12.244 1.00 89.25 117 VAL A N 1
ATOM 922 C CA . VAL A 1 117 ? 2.668 4.800 -11.326 1.00 89.25 117 VAL A CA 1
ATOM 923 C C . VAL A 1 117 ? 1.659 4.109 -10.430 1.00 89.25 117 VAL A C 1
ATOM 925 O O . VAL A 1 117 ? 0.708 4.721 -9.946 1.00 89.25 117 VAL A O 1
ATOM 928 N N . HIS A 1 118 ? 1.841 2.809 -10.278 1.00 92.06 118 HIS A N 1
ATOM 929 C CA . HIS A 1 118 ? 1.080 1.933 -9.410 1.00 92.06 118 HIS A CA 1
ATOM 930 C C . HIS A 1 118 ? 2.005 1.513 -8.280 1.00 92.06 118 HIS A C 1
ATOM 932 O O . HIS A 1 118 ? 3.117 1.063 -8.545 1.00 92.06 118 HIS A O 1
ATOM 938 N N . LEU A 1 119 ? 1.549 1.668 -7.046 1.00 92.62 119 LEU A N 1
ATOM 939 C CA . LEU A 1 119 ? 2.226 1.207 -5.842 1.00 92.62 119 LEU A CA 1
ATOM 940 C C . LEU A 1 119 ? 1.323 0.168 -5.186 1.00 92.62 119 LEU A C 1
ATOM 942 O O . LEU A 1 119 ? 0.126 0.413 -5.034 1.00 92.62 119 LEU A O 1
ATOM 946 N N . GLY A 1 120 ? 1.885 -0.974 -4.816 1.00 93.44 120 GLY A N 1
ATOM 947 C CA . GLY A 1 120 ? 1.194 -2.010 -4.061 1.00 93.44 120 GLY A CA 1
ATOM 948 C C . GLY A 1 120 ? 1.946 -2.295 -2.775 1.00 93.44 120 GLY A C 1
ATOM 949 O O . GLY A 1 120 ? 3.166 -2.454 -2.807 1.00 93.44 120 GLY A O 1
ATOM 950 N N . VAL A 1 121 ? 1.225 -2.359 -1.660 1.00 93.69 121 VAL A N 1
ATOM 951 C CA . VAL A 1 121 ? 1.731 -2.877 -0.387 1.00 93.69 121 VAL A CA 1
ATOM 952 C C . VAL A 1 121 ? 0.711 -3.857 0.168 1.00 93.69 121 VAL A C 1
ATOM 954 O O . VAL A 1 121 ? -0.486 -3.576 0.165 1.00 93.69 121 VAL A O 1
ATOM 957 N N . ILE A 1 122 ? 1.179 -5.018 0.603 1.00 93.19 122 ILE A N 1
ATOM 958 C CA . ILE A 1 122 ? 0.342 -6.118 1.072 1.00 93.19 122 ILE A CA 1
ATOM 959 C C . ILE A 1 122 ? 0.930 -6.662 2.368 1.00 93.19 122 ILE A C 1
ATOM 961 O O . ILE A 1 122 ? 2.140 -6.831 2.448 1.00 93.19 122 ILE A O 1
ATOM 965 N N . ASP A 1 123 ? 0.087 -6.978 3.343 1.00 92.31 123 ASP A N 1
ATOM 966 C CA . ASP A 1 123 ? 0.413 -7.845 4.478 1.00 92.31 123 ASP A CA 1
ATOM 967 C C . ASP A 1 123 ? -0.511 -9.071 4.485 1.00 92.31 123 ASP A C 1
ATOM 969 O O . ASP A 1 123 ? -1.561 -9.066 3.839 1.00 92.31 123 ASP A O 1
ATOM 973 N N . ILE A 1 124 ? -0.125 -10.118 5.213 1.00 89.50 124 ILE A N 1
ATOM 974 C CA . ILE A 1 124 ? -0.896 -11.367 5.357 1.00 89.50 124 ILE A CA 1
ATOM 975 C C . ILE A 1 124 ? -1.423 -11.559 6.789 1.00 89.50 124 ILE A C 1
ATOM 977 O O . ILE A 1 124 ? -1.635 -12.687 7.233 1.00 89.50 124 ILE A O 1
ATOM 981 N N . GLY A 1 125 ? -1.603 -10.464 7.531 1.00 89.88 125 GLY A N 1
ATOM 982 C CA . GLY A 1 125 ? -1.992 -10.481 8.937 1.00 89.88 125 GLY A CA 1
ATOM 983 C C . GLY A 1 125 ? -3.499 -10.612 9.164 1.00 89.88 125 GLY A C 1
ATOM 984 O O . GLY A 1 125 ? -4.250 -11.155 8.356 1.00 89.88 125 GLY A O 1
ATOM 985 N N . ALA A 1 126 ? -3.965 -10.088 10.299 1.00 88.62 126 ALA A N 1
ATOM 986 C CA . ALA A 1 126 ? -5.360 -10.218 10.732 1.00 88.62 126 ALA A CA 1
ATOM 987 C C . ALA A 1 126 ? -6.370 -9.394 9.905 1.00 88.62 126 ALA A C 1
ATOM 989 O O . ALA A 1 126 ? -7.569 -9.671 9.951 1.00 88.62 126 ALA A O 1
ATOM 990 N N . GLY A 1 127 ? -5.903 -8.374 9.178 1.00 91.50 127 GLY A N 1
ATOM 991 C CA . GLY A 1 127 ? -6.750 -7.459 8.412 1.00 91.50 127 GLY A CA 1
ATOM 992 C C . GLY A 1 127 ? -7.415 -6.357 9.249 1.00 91.50 127 GLY A C 1
ATOM 993 O O . GLY A 1 127 ? -7.403 -6.368 10.485 1.00 91.50 127 GLY A O 1
ATOM 994 N N . ILE A 1 128 ? -7.991 -5.365 8.564 1.00 92.69 128 ILE A N 1
ATOM 995 C CA . ILE A 1 128 ? -8.486 -4.120 9.177 1.00 92.69 128 ILE A CA 1
ATOM 996 C C . ILE A 1 128 ? -9.705 -4.368 10.073 1.00 92.69 128 ILE A C 1
ATOM 998 O O . ILE A 1 128 ? -9.720 -3.908 11.214 1.00 92.69 128 ILE A O 1
ATOM 1002 N N . ALA A 1 129 ? -10.712 -5.100 9.586 1.00 93.06 129 ALA A N 1
ATOM 1003 C CA . ALA A 1 129 ? -11.947 -5.335 10.339 1.00 93.06 129 ALA A CA 1
ATOM 1004 C C . ALA A 1 129 ? -11.668 -6.079 11.653 1.00 93.06 129 ALA A C 1
ATOM 1006 O O . ALA A 1 129 ? -12.054 -5.612 12.723 1.00 93.06 129 ALA A O 1
ATOM 1007 N N . THR A 1 130 ? -10.897 -7.167 11.594 1.00 91.12 130 THR A N 1
ATOM 1008 C CA . THR A 1 130 ? -10.459 -7.923 12.777 1.00 91.12 130 THR A CA 1
ATOM 1009 C C . THR A 1 130 ? -9.752 -7.019 13.781 1.00 91.12 130 THR A C 1
ATOM 1011 O O . THR A 1 130 ? -10.070 -7.035 14.968 1.00 91.12 130 THR A O 1
ATOM 1014 N N . THR A 1 131 ? -8.838 -6.177 13.296 1.00 89.50 131 THR A N 1
ATOM 1015 C CA . THR A 1 131 ? -8.016 -5.302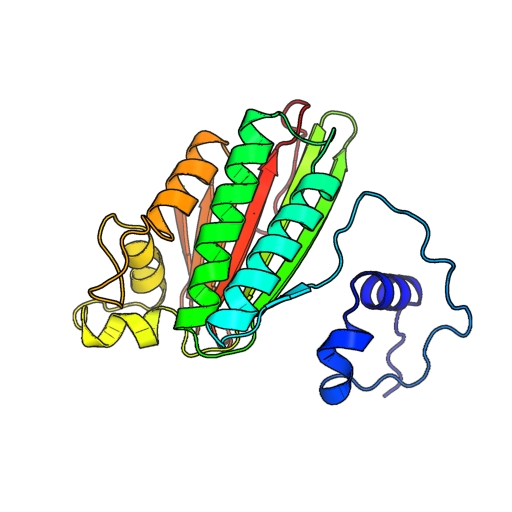 14.136 1.00 89.50 131 THR A CA 1
ATOM 1016 C C . THR A 1 131 ? -8.823 -4.170 14.791 1.00 89.50 131 THR A C 1
ATOM 1018 O O . THR A 1 131 ? -8.521 -3.776 15.918 1.00 89.50 131 THR A O 1
ATOM 1021 N N . LEU A 1 132 ? -9.847 -3.638 14.117 1.00 90.62 132 LEU A N 1
ATOM 1022 C CA . LEU A 1 132 ? -10.660 -2.519 14.613 1.00 90.62 132 LEU A CA 1
ATOM 1023 C C . LEU A 1 132 ? -11.917 -2.950 15.381 1.00 90.62 132 LEU A C 1
ATOM 1025 O O . LEU A 1 132 ? -12.431 -2.164 16.179 1.00 90.62 132 LEU A O 1
ATOM 1029 N N . SER A 1 133 ? -12.400 -4.175 15.175 1.00 91.94 133 SER A N 1
ATOM 1030 C CA . SER A 1 133 ? -13.674 -4.660 15.726 1.00 91.94 133 SER A CA 1
ATOM 1031 C C . SER A 1 133 ? -13.787 -4.554 17.248 1.00 91.94 133 SER A C 1
ATOM 1033 O O . SER A 1 133 ? -14.846 -4.207 17.761 1.00 91.94 133 SER A O 1
ATOM 1035 N N . SER A 1 134 ? -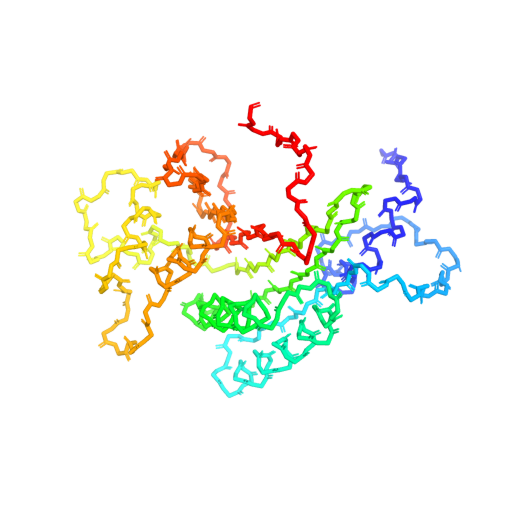12.689 -4.766 17.977 1.00 89.50 134 SER A N 1
ATOM 1036 C CA . SER A 1 134 ? -12.668 -4.683 19.443 1.00 89.50 134 SER A CA 1
ATOM 1037 C C . SER A 1 134 ? -12.921 -3.270 19.978 1.00 89.50 134 SER A C 1
ATOM 1039 O O . SER A 1 134 ? -13.490 -3.111 21.055 1.00 89.50 134 SER A O 1
ATOM 1041 N N . LYS A 1 135 ? -12.504 -2.241 19.231 1.00 88.88 135 LYS A N 1
ATOM 1042 C CA . LYS A 1 135 ? -12.631 -0.825 19.609 1.00 88.88 135 LYS A CA 1
ATOM 1043 C C . LYS A 1 135 ? -13.876 -0.170 19.011 1.00 88.88 135 LYS A C 1
ATOM 1045 O O . LYS A 1 135 ? -14.392 0.784 19.586 1.00 88.88 135 LYS A O 1
ATOM 1050 N N . TYR A 1 136 ? -14.354 -0.687 17.881 1.00 90.62 136 TYR A N 1
ATOM 1051 C CA . TYR A 1 136 ? -15.523 -0.187 17.160 1.00 90.62 136 TYR A CA 1
ATOM 1052 C C . TYR A 1 136 ? -16.504 -1.342 16.873 1.00 90.62 136 TYR A C 1
ATOM 1054 O O . TYR A 1 136 ? -16.659 -1.744 15.717 1.00 90.62 136 TYR A O 1
ATOM 1062 N N . PRO A 1 137 ? -17.143 -1.913 17.913 1.00 91.06 137 PRO A N 1
ATOM 1063 C CA . PRO A 1 137 ? -18.003 -3.092 17.771 1.00 91.06 137 PRO A CA 1
ATOM 1064 C C . PRO A 1 137 ? -19.326 -2.807 17.046 1.00 91.06 137 PRO A C 1
ATOM 1066 O O . PRO A 1 137 ? -19.938 -3.727 16.516 1.00 91.06 137 PRO A O 1
ATOM 1069 N N . ASP A 1 138 ? -19.755 -1.543 16.985 1.00 92.69 138 ASP A N 1
ATOM 1070 C CA . ASP A 1 138 ? -21.032 -1.144 16.374 1.00 92.69 138 ASP A CA 1
ATOM 1071 C C . ASP A 1 138 ? -20.973 -1.028 14.837 1.00 92.69 138 ASP A C 1
ATOM 1073 O O . ASP A 1 138 ? -21.971 -0.717 14.184 1.00 92.69 138 ASP A O 1
ATOM 1077 N N . VAL A 1 139 ? -19.804 -1.254 14.230 1.00 93.19 139 VAL A N 1
ATOM 1078 C CA . VAL A 1 139 ? -19.635 -1.211 12.773 1.00 93.19 139 VAL A CA 1
ATOM 1079 C C . VAL A 1 139 ? -20.149 -2.516 12.168 1.00 93.19 139 VAL A C 1
ATOM 1081 O O . VAL A 1 139 ? -19.602 -3.590 12.399 1.00 93.19 139 VAL A O 1
ATOM 1084 N N . ALA A 1 140 ? -21.212 -2.418 11.371 1.00 89.81 140 ALA A N 1
ATOM 1085 C CA . ALA A 1 140 ? -21.942 -3.591 10.898 1.00 89.81 140 ALA A CA 1
ATOM 1086 C C . ALA A 1 140 ? -21.287 -4.302 9.703 1.00 89.81 140 ALA A C 1
ATOM 1088 O O . ALA A 1 140 ? -21.395 -5.523 9.591 1.00 89.81 140 ALA A O 1
ATOM 1089 N N . LYS A 1 141 ? -20.653 -3.557 8.785 1.00 95.75 141 LYS A N 1
ATOM 1090 C CA . LYS A 1 141 ? -20.122 -4.112 7.531 1.00 95.75 141 LYS A CA 1
ATOM 1091 C C . LYS A 1 141 ? -18.594 -4.099 7.490 1.00 95.75 141 LYS A C 1
ATOM 1093 O O . LYS A 1 141 ? -17.989 -3.105 7.900 1.00 95.75 141 LYS A O 1
ATOM 1098 N N . PRO A 1 142 ? -17.948 -5.135 6.925 1.00 95.44 142 PRO A N 1
ATOM 1099 C CA . PRO A 1 142 ? -16.499 -5.151 6.736 1.00 95.44 142 PRO A CA 1
ATOM 1100 C C . PRO A 1 142 ? -15.963 -3.930 5.966 1.00 95.44 142 PRO A C 1
ATOM 1102 O O . PRO A 1 142 ? -14.951 -3.350 6.362 1.00 95.44 142 PRO A O 1
ATOM 1105 N N . SER A 1 143 ? -16.655 -3.473 4.918 1.00 97.19 143 SER A N 1
ATOM 1106 C CA . SER A 1 143 ? -16.249 -2.290 4.146 1.00 97.19 143 SER A CA 1
ATOM 1107 C C . SER A 1 143 ? -16.350 -0.984 4.942 1.00 97.19 143 SER A C 1
ATOM 1109 O O . SER A 1 143 ? -15.573 -0.057 4.700 1.00 97.19 143 SER A O 1
ATOM 1111 N N . ASP A 1 144 ? -17.239 -0.912 5.935 1.00 96.88 144 ASP A N 1
ATOM 1112 C CA . ASP A 1 144 ? -17.354 0.252 6.814 1.00 96.88 144 ASP A CA 1
ATOM 1113 C C . ASP A 1 144 ? -16.148 0.367 7.753 1.00 96.88 144 ASP A C 1
ATOM 1115 O O . ASP A 1 144 ? -15.710 1.483 8.026 1.00 96.88 144 ASP A O 1
ATOM 1119 N N . TYR A 1 145 ? -15.531 -0.751 8.159 1.00 95.94 145 TYR A N 1
ATOM 1120 C CA . TYR A 1 145 ? -14.241 -0.721 8.861 1.00 95.94 145 TYR A CA 1
ATOM 1121 C C . TYR A 1 145 ? -13.122 -0.160 7.979 1.00 95.94 145 TYR A C 1
ATOM 1123 O O . TYR A 1 145 ? -12.273 0.586 8.470 1.00 95.94 145 TYR A O 1
ATOM 1131 N N . LEU A 1 146 ? -13.128 -0.466 6.675 1.00 95.94 146 LEU A N 1
ATOM 1132 C CA . LEU A 1 146 ? -12.169 0.127 5.736 1.00 95.94 146 LEU A CA 1
ATOM 1133 C C . LEU A 1 146 ? -12.366 1.637 5.653 1.00 95.94 146 LEU A C 1
ATOM 1135 O O . LEU A 1 146 ? -11.395 2.384 5.742 1.00 95.94 146 LEU A O 1
ATOM 1139 N N . ARG A 1 147 ? -13.615 2.099 5.531 1.00 95.56 147 ARG A N 1
ATOM 1140 C CA . ARG A 1 147 ? -13.927 3.532 5.489 1.00 95.56 147 ARG A CA 1
ATOM 1141 C C . ARG A 1 147 ? -13.528 4.231 6.787 1.00 95.56 147 ARG A C 1
ATOM 1143 O O . ARG A 1 147 ? -12.880 5.272 6.727 1.00 95.56 147 ARG A O 1
ATOM 1150 N N . LEU A 1 148 ? -13.854 3.628 7.929 1.00 93.75 148 LEU A N 1
ATOM 1151 C CA . LEU A 1 148 ? -13.507 4.131 9.255 1.00 93.75 148 LEU A CA 1
ATOM 1152 C C . LEU A 1 148 ? -11.986 4.260 9.421 1.00 93.75 148 LEU A C 1
ATOM 1154 O O . LEU A 1 148 ? -11.514 5.270 9.924 1.00 93.75 148 LEU A O 1
ATOM 1158 N N . SER A 1 149 ? -11.199 3.299 8.920 1.00 91.75 149 SER A N 1
ATOM 1159 C CA . SER A 1 149 ? -9.726 3.347 8.982 1.00 91.75 149 SER A CA 1
ATOM 1160 C C . SER A 1 149 ? -9.103 4.568 8.285 1.00 91.75 149 SER A C 1
ATOM 1162 O O . SER A 1 149 ? -7.943 4.895 8.527 1.00 91.75 149 SER A O 1
ATOM 1164 N N . LEU A 1 150 ? -9.869 5.262 7.436 1.00 92.25 150 LEU A N 1
ATOM 1165 C CA . LEU A 1 150 ? -9.448 6.470 6.729 1.00 92.25 150 LEU A CA 1
ATOM 1166 C C . LEU A 1 150 ? -9.832 7.765 7.444 1.00 92.25 150 LEU A C 1
ATOM 1168 O O . LEU A 1 150 ? -9.662 8.837 6.858 1.00 92.25 150 LEU A O 1
ATOM 1172 N N . GLU A 1 151 ? -10.397 7.697 8.645 1.00 90.50 151 GLU A N 1
ATOM 1173 C CA . GLU A 1 151 ? -10.743 8.869 9.444 1.00 90.50 151 GLU A CA 1
ATOM 1174 C C . GLU A 1 151 ? -9.602 9.254 10.395 1.00 90.50 151 GLU A C 1
ATOM 1176 O O . GLU A 1 151 ? -8.829 8.421 10.871 1.00 90.50 151 GLU A O 1
ATOM 1181 N N . SER A 1 152 ? -9.478 10.554 10.667 1.00 86.38 152 SER A N 1
ATOM 1182 C CA . SER A 1 152 ? -8.432 11.072 11.550 1.00 86.38 152 SER A CA 1
ATOM 1183 C C . SER A 1 152 ? -8.584 10.511 12.967 1.00 86.38 152 SER A C 1
ATOM 1185 O O . SER A 1 152 ? -9.670 10.553 13.543 1.00 86.38 152 SER A O 1
ATOM 1187 N N . GLY A 1 153 ? -7.488 10.009 13.539 1.00 80.69 153 GLY A N 1
ATOM 1188 C CA . GLY A 1 153 ? -7.466 9.445 14.893 1.00 80.69 153 GLY A CA 1
ATOM 1189 C C . GLY A 1 153 ? -7.997 8.011 15.002 1.00 80.69 153 GLY A C 1
ATOM 1190 O O . GLY A 1 153 ? -7.996 7.452 16.103 1.00 80.69 153 GLY A O 1
ATOM 1191 N N . ILE A 1 154 ? -8.409 7.387 13.893 1.00 80.81 154 ILE A N 1
ATOM 1192 C CA . ILE A 1 154 ? -8.750 5.965 13.880 1.00 80.81 154 ILE A CA 1
ATOM 1193 C C . ILE A 1 154 ? -7.470 5.144 13.775 1.00 80.81 154 ILE A C 1
ATOM 1195 O O . ILE A 1 154 ? -6.783 5.115 12.759 1.00 80.81 154 ILE A O 1
ATOM 1199 N N . THR A 1 155 ? -7.157 4.458 14.866 1.00 70.25 155 THR A N 1
ATOM 1200 C CA . THR A 1 155 ? -6.008 3.564 14.984 1.00 70.25 155 THR A CA 1
ATOM 1201 C C . THR A 1 155 ? -6.336 2.447 15.965 1.00 70.25 155 THR A C 1
ATOM 1203 O O . THR A 1 155 ? -7.108 2.628 16.922 1.00 70.25 155 THR A O 1
ATOM 1206 N N . SER A 1 156 ? -5.744 1.284 15.710 1.00 60.94 156 SER A N 1
ATOM 1207 C CA . SER A 1 156 ? -5.791 0.120 16.589 1.00 60.94 156 SER A CA 1
ATOM 1208 C C . SER A 1 156 ? -4.823 0.220 17.766 1.00 60.94 156 SER A C 1
ATOM 1210 O O . SER A 1 156 ? -4.996 -0.483 18.759 1.00 60.94 156 SER A O 1
ATOM 1212 N N . SER A 1 157 ? -3.832 1.113 17.689 1.00 62.12 157 SER A N 1
ATOM 1213 C CA . SER A 1 157 ? -2.839 1.331 18.740 1.00 62.12 157 SER A CA 1
ATOM 1214 C C . SER A 1 157 ? -3.067 2.666 19.450 1.00 62.12 157 SER A C 1
ATOM 1216 O O . SER A 1 157 ? -3.443 3.662 18.843 1.00 62.12 157 SER A O 1
ATOM 1218 N N . SER A 1 158 ? -2.833 2.713 20.759 1.00 51.84 158 SER A N 1
ATOM 1219 C CA . SER A 1 158 ? -2.917 3.947 21.553 1.00 51.84 158 SER A CA 1
ATOM 1220 C C . SER A 1 158 ? -1.666 4.832 21.443 1.00 51.84 158 SER A C 1
ATOM 1222 O O . SER A 1 158 ? -1.622 5.889 22.066 1.00 51.84 158 SER A O 1
ATOM 1224 N N . SER A 1 159 ? -0.642 4.397 20.700 1.00 48.31 159 SER A N 1
ATOM 1225 C CA . SER A 1 159 ? 0.702 4.992 20.676 1.00 48.31 159 SER A CA 1
ATOM 1226 C C . SER A 1 159 ? 1.151 5.519 19.307 1.00 48.31 159 SER A C 1
ATOM 1228 O O . SER A 1 159 ? 2.265 6.033 19.202 1.00 48.31 159 SER A O 1
ATOM 1230 N N . SER A 1 160 ? 0.335 5.414 18.252 1.00 52.66 160 SER A N 1
ATOM 1231 C CA . SER A 1 160 ? 0.727 5.897 16.924 1.00 52.66 160 SER A CA 1
ATOM 1232 C C . SER A 1 160 ? 0.517 7.411 16.789 1.00 52.66 160 SER A C 1
ATOM 1234 O O . SER A 1 160 ? -0.616 7.879 16.701 1.00 52.66 160 SER A O 1
ATOM 1236 N N . ASN A 1 161 ? 1.617 8.164 16.696 1.00 49.03 161 ASN A N 1
ATOM 1237 C CA . ASN A 1 161 ? 1.633 9.575 16.275 1.00 49.03 161 ASN A CA 1
ATOM 1238 C C . ASN A 1 161 ? 1.473 9.753 14.744 1.00 49.03 161 ASN A C 1
ATOM 1240 O O . ASN A 1 161 ? 1.472 10.883 14.258 1.00 49.03 161 ASN A O 1
ATOM 1244 N N . GLY A 1 162 ? 1.393 8.654 13.983 1.00 54.66 162 GLY A N 1
ATOM 1245 C CA . GLY A 1 162 ? 1.233 8.650 12.528 1.00 54.66 162 GLY A CA 1
ATOM 1246 C C . GLY A 1 162 ? -0.215 8.910 12.124 1.00 54.66 162 GLY A C 1
ATOM 1247 O O . GLY A 1 162 ? -1.144 8.336 12.692 1.00 54.66 162 GLY A O 1
ATOM 1248 N N . LEU A 1 163 ? -0.417 9.784 11.142 1.00 60.59 163 LEU A N 1
ATOM 1249 C CA . LEU A 1 163 ? -1.742 10.081 10.594 1.00 60.59 163 LEU A CA 1
ATOM 1250 C C . LEU A 1 163 ? -2.313 8.891 9.791 1.00 60.59 163 LEU A C 1
ATOM 1252 O O . LEU A 1 163 ? -3.492 8.920 9.434 1.00 60.59 163 LEU A O 1
ATOM 1256 N N . GLY A 1 164 ? -1.511 7.857 9.508 1.00 82.31 164 GLY A N 1
ATOM 1257 C CA . GLY A 1 164 ? -1.959 6.552 9.034 1.00 82.31 164 GLY A CA 1
ATOM 1258 C C . GLY A 1 164 ? -2.679 6.605 7.689 1.00 82.31 164 GLY A C 1
ATOM 1259 O O . GLY A 1 164 ? -2.401 7.442 6.822 1.00 82.31 164 GLY A O 1
ATOM 1260 N N . LEU A 1 165 ? -3.659 5.716 7.505 1.00 89.06 165 LEU A N 1
ATOM 1261 C CA . LEU A 1 165 ? -4.408 5.637 6.249 1.00 89.06 165 LEU A CA 1
ATOM 1262 C C . LEU A 1 165 ? -5.238 6.908 5.952 1.00 89.06 165 LEU A C 1
ATOM 1264 O O . LEU A 1 165 ? -5.543 7.179 4.789 1.00 89.06 165 LEU A O 1
ATOM 1268 N N . PHE A 1 166 ? -5.534 7.748 6.952 1.00 90.50 166 PHE A N 1
ATOM 1269 C CA . PHE A 1 166 ? -6.122 9.074 6.726 1.00 90.50 166 PHE A CA 1
ATOM 1270 C C . PHE A 1 166 ? -5.178 9.992 5.932 1.00 90.50 166 PHE A C 1
ATOM 1272 O O . PHE A 1 166 ? -5.600 10.630 4.962 1.00 90.50 166 PHE A O 1
ATOM 1279 N N . GLN A 1 167 ? -3.886 10.035 6.275 1.00 89.75 167 GLN A N 1
ATOM 1280 C CA . GLN A 1 167 ? -2.908 10.796 5.491 1.00 89.75 167 GLN A CA 1
ATOM 1281 C C . GLN A 1 167 ? -2.715 10.201 4.099 1.00 89.75 167 GLN A C 1
ATOM 1283 O O . GLN A 1 167 ? -2.640 10.955 3.126 1.00 89.75 167 GLN A O 1
ATOM 1288 N N . VAL A 1 168 ? -2.721 8.870 3.990 1.00 91.50 168 VAL A N 1
ATOM 1289 C CA . VAL A 1 168 ? -2.679 8.172 2.698 1.00 91.50 168 VAL A CA 1
ATOM 1290 C C . VAL A 1 168 ? -3.824 8.631 1.798 1.00 91.50 168 VAL A C 1
ATOM 1292 O O . VAL A 1 168 ? -3.587 9.085 0.676 1.00 91.50 168 VAL A O 1
ATOM 1295 N N . ARG A 1 169 ? -5.061 8.608 2.309 1.00 93.12 169 ARG A N 1
ATOM 1296 C CA . ARG A 1 169 ? -6.242 9.118 1.603 1.00 93.12 169 ARG A CA 1
ATOM 1297 C C . ARG A 1 169 ? -6.041 10.566 1.152 1.00 93.12 169 ARG A C 1
ATOM 1299 O O . ARG A 1 169 ? -6.260 10.860 -0.022 1.00 93.12 169 ARG A O 1
ATOM 1306 N N . ASN A 1 170 ? -5.636 11.461 2.053 1.00 91.75 170 ASN A N 1
ATOM 1307 C CA . ASN A 1 170 ? -5.506 12.889 1.742 1.00 91.75 170 ASN A CA 1
ATOM 1308 C C . ASN A 1 170 ? -4.493 13.143 0.624 1.00 91.75 170 ASN A C 1
ATOM 1310 O O . ASN A 1 170 ? -4.773 13.903 -0.303 1.00 91.75 170 ASN A O 1
ATOM 1314 N N . ILE A 1 171 ? -3.336 12.482 0.682 1.00 91.06 171 ILE A N 1
ATOM 1315 C CA . ILE A 1 171 ? -2.296 12.604 -0.341 1.00 91.06 171 ILE A CA 1
ATOM 1316 C C . ILE A 1 171 ? -2.818 12.109 -1.697 1.00 91.06 171 ILE A C 1
ATOM 1318 O O . ILE A 1 171 ? -2.657 12.796 -2.710 1.00 91.06 171 ILE A O 1
ATOM 1322 N N . VAL A 1 172 ? -3.478 10.946 -1.728 1.00 91.12 172 VAL A N 1
ATOM 1323 C CA . VAL A 1 172 ? -4.022 10.381 -2.972 1.00 91.12 172 VAL A CA 1
ATOM 1324 C C . VAL A 1 172 ? -5.097 11.291 -3.571 1.00 91.12 172 VAL A C 1
ATOM 1326 O O . VAL A 1 172 ? -5.060 11.565 -4.772 1.00 91.12 172 VAL A O 1
ATOM 1329 N N . GLN A 1 173 ? -6.017 11.812 -2.753 1.00 90.94 173 GLN A N 1
ATOM 1330 C CA . GLN A 1 173 ? -7.085 12.711 -3.208 1.00 90.94 173 GLN A CA 1
ATOM 1331 C C . GLN A 1 173 ? -6.525 14.033 -3.750 1.00 90.94 173 GLN A C 1
ATOM 1333 O O . GLN A 1 173 ? -6.891 14.446 -4.850 1.00 90.94 173 GLN A O 1
ATOM 1338 N N . GLN A 1 174 ? -5.561 14.650 -3.058 1.00 89.75 174 GLN A N 1
ATOM 1339 C CA . GLN A 1 174 ? -4.884 15.862 -3.542 1.00 89.75 174 GLN A CA 1
ATOM 1340 C C . GLN A 1 174 ? -4.146 15.633 -4.868 1.00 89.75 174 GLN A C 1
ATOM 1342 O O . GLN A 1 174 ? -4.083 16.524 -5.716 1.00 89.75 174 GLN A O 1
ATOM 1347 N N . GLY A 1 175 ? -3.594 14.432 -5.058 1.00 87.19 175 GLY A N 1
ATOM 1348 C CA . GLY A 1 175 ? -2.964 14.006 -6.306 1.00 87.19 175 GLY A CA 1
ATOM 1349 C C . GLY A 1 175 ? -3.945 13.604 -7.409 1.00 87.19 175 GLY A C 1
ATOM 1350 O O . GLY A 1 175 ? -3.494 13.231 -8.492 1.00 87.19 175 GLY A O 1
ATOM 1351 N N . LYS A 1 176 ? -5.263 13.651 -7.154 1.00 88.31 176 LYS A N 1
ATOM 1352 C CA . LYS A 1 176 ? -6.324 13.103 -8.021 1.00 88.31 176 LYS A CA 1
ATOM 1353 C C . LYS A 1 176 ? -6.061 11.647 -8.427 1.00 88.31 176 LYS A C 1
ATOM 1355 O O . LYS A 1 176 ? -6.391 11.246 -9.544 1.00 88.31 176 LYS A O 1
ATOM 1360 N N . GLY A 1 177 ? -5.392 10.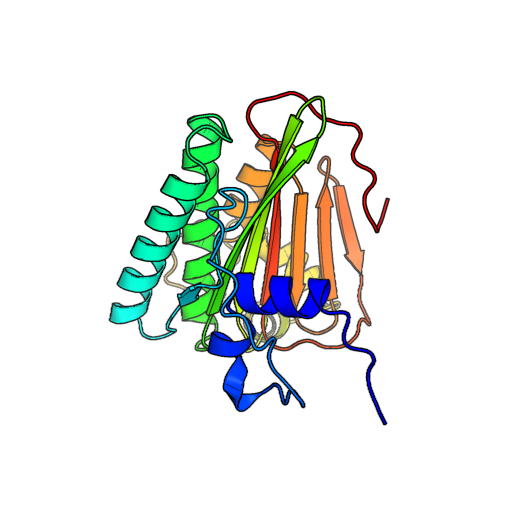898 -7.555 1.00 90.62 177 GLY A N 1
ATOM 1361 C CA . GLY A 1 177 ? -5.048 9.499 -7.754 1.00 90.62 177 GLY A CA 1
ATOM 1362 C C . GLY A 1 177 ? -6.192 8.567 -7.375 1.00 90.62 177 GLY A C 1
ATOM 1363 O O . GLY A 1 177 ? -7.336 8.987 -7.188 1.00 90.62 177 GLY A O 1
ATOM 1364 N N . ILE A 1 178 ? -5.857 7.286 -7.254 1.00 94.25 178 ILE A N 1
ATOM 1365 C CA . ILE A 1 178 ? -6.776 6.238 -6.811 1.00 94.25 178 ILE A CA 1
ATOM 1366 C C . ILE A 1 178 ? -6.155 5.488 -5.658 1.00 94.25 178 ILE A C 1
ATOM 1368 O O . ILE A 1 178 ? -4.971 5.168 -5.702 1.00 94.25 178 ILE A O 1
ATOM 1372 N N . LEU A 1 179 ? -6.976 5.201 -4.657 1.00 95.69 179 LEU A N 1
ATOM 1373 C CA . LEU A 1 179 ? -6.649 4.334 -3.538 1.00 95.69 179 LEU A CA 1
ATOM 1374 C C . LEU A 1 179 ? -7.622 3.161 -3.567 1.00 95.69 179 LEU A C 1
ATOM 1376 O O . LEU A 1 179 ? -8.828 3.374 -3.642 1.00 95.69 179 LEU A O 1
ATOM 1380 N N . VAL A 1 180 ? -7.106 1.943 -3.508 1.00 97.44 180 VAL A N 1
ATOM 1381 C CA . VAL A 1 180 ? -7.887 0.723 -3.314 1.00 97.44 180 VAL A CA 1
ATOM 1382 C C . VAL A 1 180 ? -7.343 0.024 -2.080 1.00 97.44 180 VAL A C 1
ATOM 1384 O O . VAL A 1 180 ? -6.137 -0.167 -1.960 1.00 97.44 180 VAL A O 1
ATOM 1387 N N . ILE A 1 181 ? -8.230 -0.353 -1.170 1.00 96.94 181 ILE A N 1
ATOM 1388 C CA . ILE A 1 181 ? -7.918 -1.136 0.020 1.00 96.94 181 ILE A CA 1
ATOM 1389 C C . ILE A 1 181 ? -8.784 -2.384 -0.019 1.00 96.94 181 ILE A C 1
ATOM 1391 O O . ILE A 1 181 ? -10.000 -2.280 -0.157 1.00 96.94 181 ILE A O 1
ATOM 1395 N N . ARG A 1 182 ? -8.174 -3.557 0.119 1.00 97.38 182 ARG A N 1
ATOM 1396 C CA . ARG A 1 182 ? -8.876 -4.834 0.256 1.00 97.38 182 ARG A CA 1
ATOM 1397 C C . ARG A 1 182 ? -8.424 -5.512 1.541 1.00 97.38 182 ARG A C 1
ATOM 1399 O O . ARG A 1 182 ? -7.228 -5.578 1.802 1.00 97.38 182 ARG A O 1
ATOM 1406 N N . SER A 1 183 ? -9.360 -6.002 2.343 1.00 96.06 183 SER A N 1
ATOM 1407 C CA . SER A 1 183 ? -9.052 -6.746 3.567 1.00 96.06 183 SER A CA 1
ATOM 1408 C C . SER A 1 183 ? -10.234 -7.630 3.940 1.00 96.06 183 SER A C 1
ATOM 1410 O O . SER A 1 183 ? -11.381 -7.175 3.885 1.00 96.06 183 SER A O 1
ATOM 1412 N N . GLY A 1 184 ? -9.970 -8.894 4.284 1.00 95.38 184 GLY A N 1
ATOM 1413 C CA . GLY A 1 184 ? -11.022 -9.884 4.505 1.00 95.38 184 GLY A CA 1
ATOM 1414 C C . GLY A 1 184 ? -11.935 -10.003 3.281 1.00 95.38 184 GLY A C 1
ATOM 1415 O O . GLY A 1 184 ? -11.462 -10.204 2.161 1.00 95.38 184 GLY A O 1
ATOM 1416 N N . THR A 1 185 ? -13.241 -9.842 3.490 1.00 96.62 185 THR A N 1
ATOM 1417 C CA . THR A 1 185 ? -14.288 -9.939 2.457 1.00 96.62 185 THR A CA 1
ATOM 1418 C C . THR A 1 185 ? -14.705 -8.589 1.862 1.00 96.62 185 THR A C 1
ATOM 1420 O O . THR A 1 185 ? -15.684 -8.527 1.117 1.00 96.62 185 THR A O 1
ATOM 1423 N N . ALA A 1 186 ? -13.982 -7.502 2.157 1.00 97.94 186 ALA A N 1
ATOM 1424 C CA . ALA A 1 186 ? -14.331 -6.163 1.689 1.00 97.94 186 ALA A CA 1
ATOM 1425 C C . ALA A 1 186 ? -13.269 -5.508 0.810 1.00 97.94 186 ALA A C 1
ATOM 1427 O O . ALA A 1 186 ? -12.063 -5.753 0.928 1.00 97.94 186 ALA A O 1
ATOM 1428 N N . LEU A 1 187 ? -13.750 -4.606 -0.045 1.00 98.19 187 LEU A N 1
ATOM 1429 C CA . LEU A 1 187 ? -12.946 -3.698 -0.850 1.00 98.19 187 LEU A CA 1
ATOM 1430 C C . LEU A 1 187 ? -13.500 -2.279 -0.739 1.00 98.19 187 LEU A C 1
ATOM 1432 O O . LEU A 1 187 ? -14.706 -2.052 -0.829 1.00 98.19 187 LEU A O 1
ATOM 1436 N N . LEU A 1 188 ? -12.597 -1.319 -0.587 1.00 97.94 188 LEU A N 1
ATOM 1437 C CA . LEU A 1 188 ? -12.880 0.102 -0.658 1.00 97.94 188 LEU A CA 1
ATOM 1438 C C . LEU A 1 188 ? -12.019 0.733 -1.749 1.00 97.94 188 LEU A C 1
ATOM 1440 O O . LEU A 1 188 ? -10.798 0.614 -1.722 1.00 97.94 188 LEU A O 1
ATOM 1444 N N . GLN A 1 189 ? -12.646 1.451 -2.674 1.00 97.56 189 GLN A N 1
ATOM 1445 C CA . GLN A 1 189 ? -11.970 2.269 -3.674 1.00 97.56 189 GLN A CA 1
ATOM 1446 C C . GLN A 1 189 ? -12.318 3.742 -3.479 1.00 97.56 189 GLN A C 1
ATOM 1448 O O . GLN A 1 189 ? -13.473 4.101 -3.253 1.00 97.56 189 GLN A O 1
ATOM 1453 N N . ILE A 1 190 ? -11.315 4.601 -3.636 1.00 94.88 190 ILE A N 1
ATOM 1454 C CA . ILE A 1 190 ? -11.460 6.051 -3.653 1.00 94.88 190 ILE A CA 1
ATOM 1455 C C . ILE A 1 190 ? -10.935 6.578 -4.976 1.00 94.88 190 ILE A C 1
ATOM 1457 O O . ILE A 1 190 ? -9.779 6.349 -5.333 1.00 94.88 190 ILE A O 1
ATOM 1461 N N . HIS A 1 191 ? -11.785 7.312 -5.684 1.00 91.25 191 HIS A N 1
ATOM 1462 C CA . HIS A 1 191 ? -11.427 8.015 -6.908 1.00 91.25 191 HIS A CA 1
ATOM 1463 C C . HIS A 1 191 ? -12.320 9.243 -7.059 1.00 91.25 191 HIS A C 1
ATOM 1465 O O . HIS A 1 191 ? -13.532 9.143 -6.872 1.00 91.25 191 HIS A O 1
ATOM 1471 N N . ASP A 1 192 ? -11.721 10.382 -7.408 1.00 86.94 192 ASP A N 1
ATOM 1472 C CA . ASP A 1 192 ? -12.449 11.636 -7.653 1.00 86.94 192 ASP A CA 1
ATOM 1473 C C . ASP A 1 192 ? -13.349 12.029 -6.461 1.00 86.94 192 ASP A C 1
ATOM 1475 O O . ASP A 1 192 ? -14.534 12.313 -6.602 1.00 86.94 192 ASP A O 1
ATOM 1479 N N . GLU A 1 193 ? -12.775 11.939 -5.253 1.00 85.50 193 GLU A N 1
ATOM 1480 C CA . GLU A 1 193 ? -13.421 12.213 -3.953 1.00 85.50 193 GLU A CA 1
ATOM 1481 C C . GLU A 1 193 ? -14.594 11.292 -3.573 1.00 85.50 193 GLU A C 1
ATOM 1483 O O . GLU A 1 193 ? -15.159 11.423 -2.486 1.00 85.50 193 GLU A O 1
ATOM 1488 N N . ARG A 1 194 ? -14.921 10.304 -4.411 1.00 91.81 194 ARG A N 1
ATOM 1489 C CA . ARG A 1 194 ? -15.992 9.334 -4.164 1.00 91.81 194 ARG A CA 1
ATOM 1490 C C . ARG A 1 194 ? -15.459 8.060 -3.531 1.00 91.81 194 ARG A C 1
ATOM 1492 O O . ARG A 1 194 ? -14.364 7.610 -3.862 1.00 91.81 194 ARG A O 1
ATOM 1499 N N . PHE A 1 195 ? -16.279 7.476 -2.663 1.00 94.38 195 PHE A N 1
ATOM 1500 C CA . PHE A 1 195 ? -16.059 6.174 -2.046 1.00 94.38 195 PHE A CA 1
ATOM 1501 C C . PHE A 1 195 ? -16.917 5.135 -2.758 1.00 94.38 195 PHE A C 1
ATOM 1503 O O . PHE A 1 195 ? -18.108 5.355 -2.976 1.00 94.38 195 PHE A O 1
ATOM 1510 N N . TYR A 1 196 ? -16.311 4.002 -3.081 1.00 96.75 196 TYR A N 1
ATOM 1511 C CA . TYR A 1 196 ? -16.987 2.835 -3.623 1.00 96.75 196 TYR A CA 1
ATOM 1512 C C . TYR A 1 196 ? -16.653 1.655 -2.717 1.00 96.75 196 TYR A C 1
ATOM 1514 O O . TYR A 1 196 ? -15.478 1.361 -2.499 1.00 96.75 196 TYR A O 1
ATOM 1522 N N . GLN A 1 197 ? -17.678 1.033 -2.145 1.00 97.19 197 GLN A N 1
ATOM 1523 C CA . GLN A 1 197 ? -17.551 -0.041 -1.165 1.00 97.19 197 GLN A CA 1
ATOM 1524 C C . GLN A 1 197 ? -18.182 -1.313 -1.721 1.00 97.19 197 GLN A C 1
ATOM 1526 O O . GLN A 1 197 ? -19.273 -1.269 -2.289 1.00 97.19 197 GLN A O 1
ATOM 1531 N N . TRP A 1 198 ? -17.500 -2.434 -1.516 1.00 97.81 198 TRP A N 1
ATOM 1532 C CA . TRP A 1 198 ? -18.002 -3.770 -1.802 1.00 97.81 198 TRP A CA 1
ATOM 1533 C C . TRP A 1 198 ? -17.771 -4.654 -0.581 1.00 97.81 198 TRP A C 1
ATOM 1535 O O . TRP A 1 198 ? -16.699 -4.611 0.024 1.00 97.81 198 TRP A O 1
ATOM 1545 N N . ASP A 1 199 ? -18.776 -5.457 -0.260 1.00 96.81 199 ASP A N 1
ATOM 1546 C CA . ASP A 1 199 ? -18.765 -6.486 0.778 1.00 96.81 199 ASP A CA 1
ATOM 1547 C C 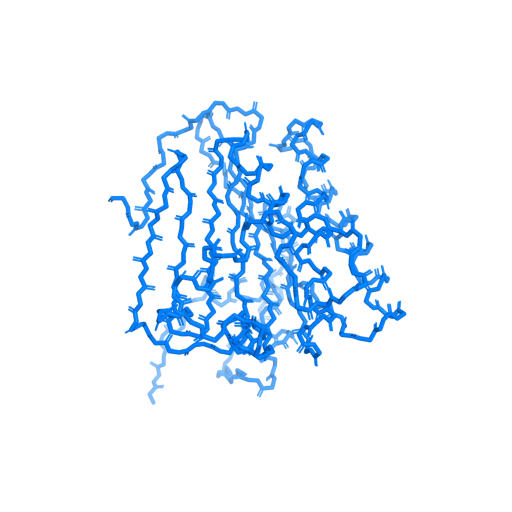. ASP A 1 199 ? -19.012 -7.858 0.123 1.00 96.81 199 ASP A C 1
ATOM 1549 O O . ASP A 1 199 ? -19.229 -7.941 -1.090 1.00 96.81 199 ASP A O 1
ATOM 1553 N N . ASP A 1 200 ? -18.971 -8.928 0.919 1.00 96.06 200 ASP A N 1
ATOM 1554 C CA . ASP A 1 200 ? -19.245 -10.310 0.493 1.00 96.06 200 ASP A CA 1
ATOM 1555 C C . ASP A 1 200 ? -18.338 -10.818 -0.647 1.00 96.06 200 ASP A C 1
ATOM 1557 O O . ASP A 1 200 ? -18.705 -11.690 -1.438 1.00 96.06 200 ASP A O 1
ATOM 1561 N N . LEU A 1 201 ? -17.119 -10.278 -0.738 1.00 95.69 201 LEU A N 1
ATOM 1562 C CA . LEU A 1 201 ? -16.093 -10.754 -1.662 1.00 95.69 201 LEU A CA 1
ATOM 1563 C C . LEU A 1 201 ? -15.403 -12.006 -1.114 1.00 95.69 201 LEU A C 1
ATOM 1565 O O . LEU A 1 201 ? -15.441 -12.296 0.079 1.00 95.69 201 LEU A O 1
ATOM 1569 N N . VAL A 1 202 ? -14.679 -12.705 -1.993 1.00 95.19 202 VAL A N 1
ATOM 1570 C CA . VAL A 1 202 ? -13.752 -13.769 -1.581 1.00 95.19 202 VAL A CA 1
ATOM 1571 C C . VAL A 1 202 ? -12.783 -13.226 -0.533 1.00 95.19 202 VAL A C 1
ATOM 1573 O O . VAL A 1 202 ? -12.111 -12.214 -0.777 1.00 95.19 202 VAL A O 1
ATOM 1576 N N . GLU A 1 203 ? -12.730 -13.921 0.601 1.00 93.06 203 GLU A N 1
ATOM 1577 C CA . GLU A 1 203 ? -11.873 -13.590 1.730 1.00 93.06 203 GLU A CA 1
ATOM 1578 C C . GLU A 1 203 ? -10.398 -13.655 1.335 1.00 93.06 203 GLU A C 1
ATOM 1580 O O . GLU A 1 203 ? -9.948 -14.601 0.683 1.00 93.06 203 GLU A O 1
ATOM 1585 N N . ILE A 1 204 ? -9.648 -12.631 1.736 1.00 92.75 204 ILE A N 1
ATOM 1586 C CA . ILE A 1 204 ? -8.192 -12.605 1.637 1.00 92.75 204 ILE A CA 1
ATOM 1587 C C . ILE A 1 204 ? -7.574 -12.417 3.027 1.00 92.75 204 ILE A C 1
ATOM 1589 O O . ILE A 1 204 ? -8.146 -11.691 3.848 1.00 92.75 204 ILE A O 1
ATOM 1593 N N . PRO A 1 205 ? -6.403 -13.017 3.297 1.00 91.25 205 PRO A N 1
ATOM 1594 C CA . PRO A 1 205 ? -5.653 -12.700 4.503 1.00 91.25 205 PRO A CA 1
ATOM 1595 C C . PRO A 1 205 ? -5.124 -11.260 4.446 1.00 91.25 205 PRO A C 1
ATOM 1597 O O . PRO A 1 205 ? -4.841 -10.732 3.366 1.00 91.25 205 PRO A O 1
ATOM 1600 N N . GLY A 1 206 ? -4.965 -10.651 5.621 1.00 92.75 206 GLY A N 1
ATOM 1601 C CA . GLY A 1 206 ? -4.314 -9.356 5.796 1.00 92.75 206 GLY A CA 1
ATOM 1602 C C . GLY A 1 206 ? -4.988 -8.184 5.093 1.00 92.75 206 GLY A C 1
ATOM 1603 O O . GLY A 1 206 ? -6.220 -8.076 5.023 1.00 92.75 206 GLY A O 1
ATOM 1604 N N . THR A 1 207 ? -4.156 -7.256 4.629 1.00 94.25 207 THR A N 1
ATOM 1605 C CA . THR A 1 207 ? -4.578 -6.028 3.950 1.00 94.25 207 THR A CA 1
ATOM 1606 C C . THR A 1 207 ? -3.767 -5.835 2.681 1.00 94.25 207 THR A C 1
ATOM 1608 O O . THR A 1 207 ? -2.547 -5.940 2.676 1.00 94.25 207 THR A O 1
ATOM 1611 N N . GLN A 1 208 ? -4.447 -5.490 1.596 1.00 95.19 208 GLN A N 1
ATOM 1612 C CA . GLN A 1 208 ? -3.841 -5.064 0.343 1.00 95.19 208 GLN A CA 1
ATOM 1613 C C . GLN A 1 208 ? -4.173 -3.595 0.127 1.00 95.19 208 GLN A C 1
ATOM 1615 O O . GLN A 1 208 ? -5.345 -3.220 0.097 1.00 95.19 208 GLN A O 1
ATOM 1620 N N . VAL A 1 209 ? -3.152 -2.767 -0.056 1.00 95.44 209 VAL A N 1
ATOM 1621 C CA . VAL A 1 209 ? -3.291 -1.356 -0.401 1.00 95.44 209 VAL A CA 1
ATOM 1622 C C . VAL A 1 209 ? -2.658 -1.123 -1.760 1.00 95.44 209 VAL A C 1
ATOM 1624 O O . VAL A 1 209 ? -1.473 -1.372 -1.976 1.00 95.44 209 VAL A O 1
ATOM 1627 N N . TYR A 1 210 ? -3.462 -0.616 -2.680 1.00 95.12 210 TYR A N 1
ATOM 1628 C CA . TYR A 1 210 ? -3.053 -0.256 -4.022 1.00 95.12 210 TYR A CA 1
ATOM 1629 C C . TYR A 1 210 ? -3.278 1.235 -4.243 1.00 95.12 210 TYR A C 1
ATOM 1631 O O . TYR A 1 210 ? -4.354 1.768 -3.969 1.00 95.12 210 TYR A O 1
ATOM 1639 N N . ILE A 1 211 ? -2.264 1.910 -4.774 1.00 94.00 211 ILE A N 1
ATOM 1640 C CA . ILE A 1 211 ? -2.325 3.322 -5.125 1.00 94.00 211 ILE A CA 1
ATOM 1641 C C . ILE A 1 211 ? -1.974 3.489 -6.590 1.00 94.00 211 ILE A C 1
ATOM 1643 O O . ILE A 1 211 ? -0.939 3.015 -7.051 1.00 94.00 211 ILE A O 1
ATOM 1647 N N . ALA A 1 212 ? -2.794 4.250 -7.304 1.00 92.06 212 ALA A N 1
ATOM 1648 C CA . ALA A 1 212 ? -2.435 4.784 -8.601 1.00 92.06 212 ALA A CA 1
ATOM 1649 C C . ALA A 1 212 ? -2.226 6.292 -8.515 1.00 92.06 212 ALA A C 1
ATOM 1651 O O . ALA A 1 212 ? -3.109 7.030 -8.075 1.00 92.06 212 ALA A O 1
ATOM 1652 N N . MET A 1 213 ? -1.085 6.752 -9.008 1.00 88.62 213 MET A N 1
ATOM 1653 C CA . MET A 1 213 ? -0.744 8.165 -9.090 1.00 88.62 213 MET A CA 1
ATOM 1654 C C . MET A 1 213 ? -0.346 8.549 -10.513 1.00 88.62 213 MET A C 1
ATOM 1656 O O . MET A 1 213 ? 0.233 7.759 -11.262 1.00 88.62 213 MET A O 1
ATOM 1660 N N . TRP A 1 214 ? -0.667 9.782 -10.882 1.00 83.38 214 TRP A N 1
ATOM 1661 C CA . TRP A 1 214 ? -0.247 10.374 -12.147 1.00 83.38 214 TRP A CA 1
ATOM 1662 C C . TRP A 1 214 ? 1.221 10.787 -12.064 1.00 83.38 214 TRP A C 1
ATOM 1664 O O . TRP A 1 214 ? 1.681 11.210 -11.004 1.00 83.38 214 TRP A O 1
ATOM 1674 N N . GLY A 1 215 ? 1.959 10.651 -13.160 1.00 73.00 215 GLY A N 1
ATOM 1675 C CA . GLY A 1 215 ? 3.324 11.147 -13.268 1.00 73.00 215 GLY A CA 1
ATOM 1676 C C . GLY A 1 215 ? 3.398 12.566 -13.824 1.00 73.00 215 GLY A C 1
ATOM 1677 O O . GLY A 1 215 ? 2.462 13.350 -13.676 1.00 73.00 215 GLY A O 1
ATOM 1678 N N . SER A 1 216 ? 4.539 12.915 -14.418 1.00 61.91 216 SER A N 1
ATOM 1679 C CA . SER A 1 216 ? 4.898 14.289 -14.811 1.00 61.91 216 SER A CA 1
ATOM 1680 C C . SER A 1 216 ? 4.147 14.858 -16.026 1.00 61.91 216 SER A C 1
ATOM 1682 O O . SER A 1 216 ? 4.292 16.046 -16.308 1.00 61.91 216 SER A O 1
ATOM 1684 N N . HIS A 1 217 ? 3.328 14.060 -16.719 1.00 54.03 217 HIS A N 1
ATOM 1685 C CA . HIS A 1 217 ? 2.558 14.482 -17.896 1.00 54.03 217 HIS A CA 1
ATOM 1686 C C . HIS A 1 217 ? 1.055 14.203 -17.714 1.00 54.03 217 HIS A C 1
ATOM 1688 O O . HIS A 1 217 ? 0.684 13.281 -16.986 1.00 54.03 217 HIS A O 1
ATOM 1694 N N . GLU A 1 218 ? 0.213 15.058 -18.315 1.00 50.59 218 GLU A N 1
ATOM 1695 C CA . GLU A 1 218 ? -1.240 15.148 -18.093 1.00 50.59 218 GLU A CA 1
ATOM 1696 C C . GLU A 1 218 ? -1.992 13.810 -18.210 1.00 50.59 218 GLU A C 1
ATOM 1698 O O . GLU A 1 218 ? -1.529 12.842 -18.810 1.00 50.59 218 GLU A O 1
ATOM 1703 N N . LYS A 1 219 ? -3.190 13.758 -17.605 1.00 51.03 219 LYS A N 1
ATOM 1704 C CA . LYS A 1 219 ? -4.084 12.590 -17.607 1.00 51.03 219 LYS A CA 1
ATOM 1705 C C . LYS A 1 219 ? -4.245 12.033 -19.030 1.00 51.03 219 LYS A C 1
ATOM 1707 O O . LYS A 1 219 ? -5.045 12.539 -19.811 1.00 51.03 219 LYS A O 1
ATOM 1712 N N . GLY A 1 220 ? -3.558 10.933 -19.339 1.00 51.62 220 GLY A N 1
ATOM 1713 C CA . GLY A 1 220 ? -3.974 10.065 -20.438 1.00 51.62 220 GLY A CA 1
ATOM 1714 C C . GLY A 1 220 ? -5.423 9.610 -20.216 1.00 51.62 220 GLY A C 1
ATOM 1715 O O . GLY A 1 220 ? -5.891 9.539 -19.077 1.00 51.62 220 GLY A O 1
ATOM 1716 N N . LYS A 1 221 ? -6.161 9.302 -21.286 1.00 48.72 221 LYS A N 1
ATOM 1717 C CA . LYS A 1 221 ? -7.451 8.611 -21.153 1.00 48.72 221 LYS A CA 1
ATOM 1718 C C . LYS A 1 221 ? -7.178 7.186 -20.667 1.00 48.72 221 LYS A C 1
ATOM 1720 O O . LYS A 1 221 ? -6.757 6.346 -21.454 1.00 48.72 221 LYS A O 1
ATOM 1725 N N . TRP A 1 222 ? -7.360 6.942 -19.373 1.00 52.88 222 TRP A N 1
ATOM 1726 C CA . TRP A 1 222 ? -7.240 5.614 -18.774 1.00 52.88 222 TRP A CA 1
ATOM 1727 C C . TRP A 1 222 ? -8.635 5.079 -18.468 1.00 52.88 222 TRP A C 1
ATOM 1729 O O . TRP A 1 222 ? -9.356 5.678 -17.672 1.00 52.88 222 TRP A O 1
ATOM 1739 N N . GLU A 1 223 ? -8.996 3.961 -19.092 1.00 46.94 223 GLU A N 1
ATOM 1740 C CA . GLU A 1 223 ? -10.163 3.165 -18.708 1.00 46.94 223 GLU A CA 1
ATOM 1741 C C . GLU A 1 223 ? -9.766 2.247 -17.550 1.00 46.94 223 GLU A C 1
ATOM 1743 O O . GLU A 1 223 ? -8.672 1.670 -17.539 1.00 46.94 223 GLU A O 1
ATOM 1748 N N . TYR A 1 224 ? -10.614 2.176 -16.528 1.00 48.62 224 TYR A N 1
ATOM 1749 C CA . TYR A 1 224 ? -10.352 1.376 -15.342 1.00 48.62 224 TYR A CA 1
ATOM 1750 C C . TYR A 1 224 ? -11.108 0.056 -15.435 1.00 48.62 224 TYR A C 1
ATOM 1752 O O . TYR A 1 224 ? -12.224 0.040 -15.940 1.00 48.62 224 TYR A O 1
ATOM 1760 N N . PRO A 1 225 ? -10.578 -1.044 -14.872 1.00 39.62 225 PRO A N 1
ATOM 1761 C CA . PRO A 1 225 ? -11.279 -2.330 -14.876 1.00 39.62 225 PRO A CA 1
ATOM 1762 C C . PRO A 1 225 ? -12.644 -2.313 -14.162 1.00 39.62 225 PRO A C 1
ATOM 1764 O O . PRO A 1 225 ? -13.365 -3.300 -14.225 1.00 39.62 225 PRO A O 1
ATOM 1767 N N . LEU A 1 226 ? -12.975 -1.226 -13.452 1.00 42.16 226 LEU A N 1
ATOM 1768 C CA . LEU A 1 226 ? -14.190 -1.062 -12.649 1.00 42.16 226 LEU A CA 1
ATOM 1769 C C . LEU A 1 226 ? -14.913 0.278 -12.911 1.00 42.16 226 LEU A C 1
ATOM 1771 O O . LEU A 1 226 ? -15.712 0.697 -12.073 1.00 42.16 226 LEU A O 1
ATOM 1775 N N . SER A 1 227 ? -14.594 0.983 -14.007 1.00 42.12 227 SER A N 1
ATOM 1776 C CA . SER A 1 227 ? -15.348 2.173 -14.455 1.00 42.12 227 SER A CA 1
ATOM 1777 C C . SER A 1 227 ? -16.492 1.801 -15.380 1.00 42.12 227 SER A C 1
ATOM 1779 O O . SER A 1 227 ? -16.222 0.978 -16.281 1.00 42.12 227 SER A O 1
#

Secondary structure (DSSP, 8-state):
------HHHHHHHHHTTHHHHTTTT---S---SS-------TTEEEEEEE-SSHHHHHHHHHHHHHHHHHHHTTTS-HHHHHHHHHHHHHHHHHHHHHTS-EEEEEEEEEETTEEEEEEEEEE-SS-HHHHHHTT-TT--SHHHHHHHTTSTT--S-SS--S-HHHHHHHHHHHTT-EEEEEEETEEEEEETTEEEEE-SPPPEEEEEEEEEEE-SS-------TT-

Foldseek 3Di:
DDDPPPLVNLVVCVLLVVCVVCVVPDDDPDRDPDPPPSPPPLFKDHKQKAALDVVRNVVSLVVLLVSVLSSQVPFADPLVNVLVNLLSNQLSVVQNVQNFMKIKMKGWDDDPFFIKMKIKMWGQGAAQCSLCCVVCVVDDFPQVSVVQQLDAPDDSDPPDPDSHNVSSVVSCVVQQKKKWKDAFQKIWIDGNNDIDIDGRHHGGGYMMIMIMGIHDGDDDPDDDPVD